Protein AF-A0A416ZKK8-F1 (afdb_monomer)

Sequence (251 aa):
MQSDTEKHGNTKYTKIVGKIEKKCRKGLDFKMYLNDTLIPEGNIREEFQDGKSKKVTLSGMLFAIGLILPFFIGQIPAVGKMLLPMHIPVLYPNAIAMAFEMGTYGLVAGWLYSHAKWQRTKERYEEPGGNVDYKRFEQEVLVPLKKGETVFYRPYYPPKWSFLETAEIAPCRVNIVEGTYSCHERLEAYYDLKVFLTIDPIEQIQRIEKRNGSEKAVEFQKKWIPLEELYFEKCRTRSRCDVCFTMCDEM

Radius of gyration: 28.63 Å; Cα contacts (8 Å, |Δi|>4): 244; chains: 1; bounding box: 100×60×43 Å

Nearest PDB structures (foldseek):
  6hzl-assembly1_A  TM=7.947E-01  e=8.686E-05  Synechococcus elongatus PCC 6301
  6kex-assembly2_D-2  TM=7.074E-01  e=2.449E-04  Arabidopsis thaliana
  6hzl-assembly1_B  TM=8.392E-01  e=4.050E-03  Synechococcus elongatus PCC 6301
  5b3f-assembly1_A  TM=7.663E-01  e=1.724E-03  Methanospirillum hungatei JF-1
  1rz3-assembly1_A  TM=4.893E-01  e=2.643E-03  Geobacillus stearothermophilus

Mean predicted aligned error: 15.57 Å

pLDDT: mean 71.08, std 20.02, range [25.28, 95.0]

Secondary structure (DSSP, 8-state):
---------S-SS---------S-SS---EEEEE---B---S----S-SHHHHHHHHHHHHHHHHHHHHHHHHHTSHHHHTTS--S-----TTHHHHHHHHHHHHHHHHHHHHHHS--S--HHHHHSTTTTB-HHHHIIIIIHHHHHTPPEEE--EEGGGTEE-PPEEE---SEEEEESTTTT-TTTGGG-S--EEEEE-HHHHHHHHHHHH-HHHHHHIIIIIHHHHHHHHHHTTHHHHSSEEEEE----

Solvent-accessible surface area (backbone atoms only — not comparable to full-atom values): 15314 Å² total; per-residue (Å²): 134,84,87,83,82,81,80,78,77,92,80,82,76,83,70,78,82,62,80,77,81,71,93,51,94,74,80,76,65,61,45,81,44,73,52,54,44,54,60,58,78,72,71,84,64,58,90,76,56,67,62,53,52,52,48,49,40,47,50,37,47,51,51,30,45,64,66,48,50,59,58,63,44,54,72,37,75,78,59,36,72,75,76,61,90,70,93,70,79,81,56,72,73,61,52,60,56,50,31,54,51,52,35,47,50,36,51,52,52,50,50,54,59,70,68,48,85,71,81,80,43,61,69,34,63,71,34,73,55,40,61,40,39,59,66,54,48,40,62,39,39,49,53,30,48,76,71,65,34,66,21,62,39,62,52,56,37,78,95,74,46,39,69,51,74,75,43,79,45,70,64,59,92,38,72,45,78,45,51,79,65,57,72,36,82,90,47,45,87,74,56,94,76,44,77,36,82,45,59,46,72,68,58,49,51,54,52,40,26,76,74,61,35,65,74,50,32,52,48,36,66,74,47,54,48,54,51,49,50,50,20,39,62,76,69,38,39,69,82,72,27,80,40,76,47,75,52,71,84,85,125

Foldseek 3Di:
DDDDDPPPDPPPPPCPPDQPPPPDPDGDDEGEAELQQFQQDDDLPDPDPVVVLVVQLVVLVVVLCVLCVLVVLCVVPVRNVVPDPDDDPPPPPVSNVVSVVSNVCSVVVSVCVVPPPDLRHPVLLPPQLSSGPVVCCCVQPLVCQLVQHWGFDWRADRVVSDTDHTDTGGHDPHYHYDDQCCCPVVNVVSDPAFEAEAEDPVVVLVVCCVVPNPVVSVVCVVPVVVSSVVNCVVVVRVVSGPYYDYDDPPD

Structure (mmCIF, N/CA/C/O backbone):
data_AF-A0A416ZKK8-F1
#
_entry.id   AF-A0A416ZKK8-F1
#
loop_
_atom_site.group_PDB
_atom_site.id
_atom_site.type_symbol
_atom_site.label_atom_id
_atom_site.label_alt_id
_atom_site.label_comp_id
_atom_site.label_asym_id
_atom_site.label_entity_id
_atom_site.label_seq_id
_atom_site.pdbx_PDB_ins_code
_atom_site.Cartn_x
_atom_site.Cartn_y
_atom_site.Cartn_z
_atom_site.occupancy
_atom_site.B_iso_or_equiv
_atom_site.auth_seq_id
_atom_site.auth_comp_id
_atom_site.auth_asym_id
_atom_site.auth_atom_id
_atom_site.pdbx_PDB_model_num
ATOM 1 N N . MET A 1 1 ? 7.351 45.287 -15.152 1.00 37.16 1 MET A N 1
ATOM 2 C CA . MET A 1 1 ? 8.066 45.127 -13.866 1.00 37.16 1 MET A CA 1
ATOM 3 C C . MET A 1 1 ? 7.020 45.256 -12.769 1.00 37.16 1 MET A C 1
ATOM 5 O O . MET A 1 1 ? 6.157 46.102 -12.941 1.00 37.16 1 MET A O 1
ATOM 9 N N . GLN A 1 2 ? 7.088 44.402 -11.737 1.00 25.28 2 GLN A N 1
ATOM 10 C CA . GLN A 1 2 ? 6.006 43.940 -10.831 1.00 25.28 2 GLN A CA 1
ATOM 11 C C . GLN A 1 2 ? 5.071 42.932 -11.521 1.00 25.28 2 GLN A C 1
ATOM 13 O O . GLN A 1 2 ? 4.434 43.280 -12.503 1.00 25.28 2 GLN A O 1
ATOM 18 N N . SER A 1 3 ? 5.098 41.619 -11.255 1.00 31.30 3 SER A N 1
ATOM 19 C CA . SER A 1 3 ? 5.230 40.803 -10.026 1.00 31.30 3 SER A CA 1
ATOM 20 C C . SER A 1 3 ? 3.978 40.822 -9.147 1.00 31.30 3 SER A C 1
ATOM 22 O O . SER A 1 3 ? 3.997 41.396 -8.063 1.00 31.30 3 SER A O 1
ATOM 24 N N . ASP A 1 4 ? 2.931 40.133 -9.604 1.00 25.41 4 ASP A N 1
ATOM 25 C CA . ASP A 1 4 ? 1.825 39.718 -8.747 1.00 25.41 4 ASP A CA 1
ATOM 26 C C . ASP A 1 4 ? 1.943 38.228 -8.434 1.00 25.41 4 ASP A C 1
ATOM 28 O O . ASP A 1 4 ? 1.952 37.347 -9.293 1.00 25.41 4 ASP A O 1
ATOM 32 N N . THR A 1 5 ? 2.127 37.994 -7.146 1.00 28.42 5 THR A N 1
ATOM 33 C CA . THR A 1 5 ? 2.248 36.722 -6.458 1.00 28.42 5 THR A CA 1
ATOM 34 C C . THR A 1 5 ? 0.894 36.015 -6.430 1.00 28.42 5 THR A C 1
ATOM 36 O O . THR A 1 5 ? -0.003 36.369 -5.665 1.00 28.42 5 THR A O 1
ATOM 39 N N . GLU A 1 6 ? 0.751 34.959 -7.230 1.00 26.58 6 GLU A N 1
ATOM 40 C CA . GLU A 1 6 ? -0.363 34.020 -7.110 1.00 26.58 6 GLU A CA 1
ATOM 41 C C . GLU A 1 6 ? -0.260 33.246 -5.788 1.00 26.58 6 GLU A C 1
ATOM 43 O O . GLU A 1 6 ? 0.477 32.266 -5.646 1.00 26.58 6 GLU A O 1
ATOM 48 N N . LYS A 1 7 ? -1.045 33.687 -4.802 1.00 25.64 7 LYS A N 1
ATOM 49 C CA . LYS A 1 7 ? -1.395 32.911 -3.610 1.00 25.64 7 LYS A CA 1
ATOM 50 C C . LYS A 1 7 ? -2.189 31.671 -4.035 1.00 25.64 7 LYS A C 1
ATOM 52 O O . LYS A 1 7 ? -3.416 31.698 -4.091 1.00 25.64 7 LYS A O 1
ATOM 57 N N . HIS A 1 8 ? -1.497 30.572 -4.314 1.00 29.34 8 HIS A N 1
ATOM 58 C CA . HIS A 1 8 ? -2.128 29.266 -4.485 1.00 29.34 8 HIS A CA 1
ATOM 59 C C . HIS A 1 8 ? -2.645 28.760 -3.130 1.00 29.34 8 HIS A C 1
ATOM 61 O O . HIS A 1 8 ? -1.883 28.332 -2.263 1.00 29.34 8 HIS A O 1
ATOM 67 N N . GLY A 1 9 ? -3.964 28.862 -2.952 1.00 26.81 9 GLY A N 1
ATOM 68 C CA . GLY A 1 9 ? -4.700 28.419 -1.774 1.00 26.81 9 GLY A CA 1
ATOM 69 C C . GLY A 1 9 ? -4.514 26.930 -1.481 1.00 26.81 9 GLY A C 1
ATOM 70 O O . GLY A 1 9 ? -4.707 26.065 -2.334 1.00 26.81 9 GLY A O 1
ATOM 71 N N . ASN A 1 10 ? -4.174 26.645 -0.227 1.00 27.00 10 ASN A N 1
ATOM 72 C CA . ASN A 1 10 ? -3.858 25.332 0.331 1.00 27.00 10 ASN A CA 1
ATOM 73 C C . ASN A 1 10 ? -5.120 24.494 0.667 1.00 27.00 10 ASN A C 1
ATOM 75 O O . ASN A 1 10 ? -5.140 23.738 1.631 1.00 27.00 10 ASN A O 1
ATOM 79 N N . THR A 1 11 ? -6.217 24.654 -0.081 1.00 25.88 11 THR A N 1
ATOM 80 C CA . THR A 1 11 ? -7.570 24.238 0.355 1.00 25.88 11 THR A CA 1
ATOM 81 C C . THR A 1 11 ? -8.073 22.933 -0.283 1.00 25.88 11 THR A C 1
ATOM 83 O O . THR A 1 11 ? -9.247 22.604 -0.149 1.00 25.88 11 THR A O 1
ATOM 86 N N . LYS A 1 12 ? -7.239 22.171 -1.010 1.00 29.81 12 LYS A N 1
ATOM 87 C CA . LYS A 1 12 ? -7.749 21.105 -1.902 1.00 29.81 12 LYS A CA 1
ATOM 88 C C . LYS A 1 12 ? -7.563 19.647 -1.465 1.00 29.81 12 LYS A C 1
ATOM 90 O O . LYS A 1 12 ? -8.063 18.781 -2.177 1.00 29.81 12 LYS A O 1
ATOM 95 N N . TYR A 1 13 ? -6.909 19.340 -0.341 1.00 38.56 13 TYR A N 1
ATOM 96 C CA . TYR A 1 13 ? -6.513 17.942 -0.067 1.00 38.56 13 TYR A CA 1
ATOM 97 C C . TYR A 1 13 ? -6.893 17.371 1.301 1.00 38.56 13 TYR A C 1
ATOM 99 O O . TYR A 1 13 ? -6.776 16.165 1.496 1.00 38.56 13 TYR A O 1
ATOM 107 N N . THR A 1 14 ? -7.506 18.158 2.186 1.00 29.56 14 THR A N 1
ATOM 108 C CA . THR A 1 14 ? -8.336 17.607 3.268 1.00 29.56 14 THR A CA 1
ATOM 109 C C . THR A 1 14 ? -9.725 17.341 2.702 1.00 29.56 14 THR A C 1
ATOM 111 O O . THR A 1 14 ? -10.671 18.095 2.926 1.00 29.56 14 THR A O 1
ATOM 114 N N . LYS A 1 15 ? -9.872 16.291 1.889 1.00 33.34 15 LYS A N 1
ATOM 115 C CA . LYS A 1 15 ? -11.208 15.868 1.471 1.00 33.34 15 LYS A CA 1
ATOM 116 C C . LYS A 1 15 ? -11.830 15.141 2.666 1.00 33.34 15 LYS A C 1
ATOM 118 O O . LYS A 1 15 ? -11.754 13.924 2.772 1.00 33.34 15 LYS A O 1
ATOM 123 N N . ILE A 1 16 ? -12.468 15.888 3.570 1.00 38.09 16 ILE A N 1
ATOM 124 C CA . ILE A 1 16 ? -13.630 15.343 4.275 1.00 38.09 16 ILE A CA 1
ATOM 125 C C . ILE A 1 16 ? -14.615 15.025 3.150 1.00 38.09 16 ILE A C 1
ATOM 127 O O . ILE A 1 16 ? -15.252 15.925 2.600 1.00 38.09 16 ILE A O 1
ATOM 131 N N . VAL A 1 17 ? -14.639 13.770 2.695 1.00 33.75 17 VAL A N 1
ATOM 132 C CA . VAL A 1 17 ? -15.468 13.346 1.561 1.00 33.75 17 VAL A CA 1
ATOM 133 C C . VAL A 1 17 ? -16.907 13.177 2.032 1.00 33.75 17 VAL A C 1
ATOM 135 O O . VAL A 1 17 ? -17.426 12.075 2.083 1.00 33.75 17 VAL A O 1
ATOM 138 N N . GLY A 1 18 ? -17.542 14.301 2.363 1.00 32.47 18 GLY A N 1
ATOM 139 C CA . GLY A 1 18 ? -18.985 14.431 2.494 1.00 32.47 18 GLY A CA 1
ATOM 140 C C . GLY A 1 18 ? -19.615 13.771 3.722 1.00 32.47 18 GLY A C 1
ATOM 141 O O . GLY A 1 18 ? -19.332 12.645 4.106 1.00 32.47 18 GLY A O 1
ATOM 142 N N . LYS A 1 19 ? -20.597 14.471 4.279 1.00 29.84 19 LYS A N 1
ATOM 143 C CA . LYS A 1 19 ? -21.728 13.845 4.953 1.00 29.84 19 LYS A CA 1
ATOM 144 C C . LYS A 1 19 ? -22.655 13.366 3.829 1.00 29.84 19 LYS A C 1
ATOM 146 O O . LYS A 1 19 ? -23.158 14.202 3.078 1.00 29.84 19 LYS A O 1
ATOM 151 N N . ILE A 1 20 ? -22.847 12.057 3.632 1.00 33.56 20 ILE A N 1
ATOM 152 C CA . ILE A 1 20 ? -23.881 11.577 2.694 1.00 33.56 20 ILE A CA 1
ATOM 153 C C . ILE A 1 20 ? -25.243 11.860 3.340 1.00 33.56 20 ILE A C 1
ATOM 155 O O . ILE A 1 20 ? -25.804 11.036 4.054 1.00 33.56 20 ILE A O 1
ATOM 159 N N . GLU A 1 21 ? -25.797 13.046 3.091 1.00 30.80 21 GLU A N 1
ATOM 160 C CA . GLU A 1 21 ? -27.181 13.388 3.432 1.00 30.80 21 GLU A CA 1
ATOM 161 C C . GLU A 1 21 ? -28.139 12.920 2.324 1.00 30.80 21 GLU A C 1
ATOM 163 O O . GLU A 1 21 ? -28.947 13.681 1.798 1.00 30.80 21 GLU A O 1
ATOM 168 N N . LYS A 1 22 ? -28.083 11.641 1.932 1.00 28.77 22 LYS A N 1
ATOM 169 C CA . LYS A 1 22 ? -29.163 11.058 1.122 1.00 28.77 22 LYS A CA 1
ATOM 170 C C . LYS A 1 22 ? -30.232 10.510 2.055 1.00 28.77 22 LYS A C 1
ATOM 172 O O . LYS A 1 22 ? -30.126 9.377 2.499 1.00 28.77 22 LYS A O 1
ATOM 177 N N . LYS A 1 23 ? -31.224 11.360 2.357 1.00 32.97 23 LYS A N 1
ATOM 178 C CA . LYS A 1 23 ? -32.610 11.089 2.813 1.00 32.97 23 LYS A CA 1
ATOM 179 C C . LYS A 1 23 ? -32.874 9.694 3.425 1.00 32.97 23 LYS A C 1
ATOM 181 O O . LYS A 1 23 ? -33.835 9.026 3.064 1.00 32.97 23 LYS A O 1
ATOM 186 N N . CYS A 1 24 ? -32.053 9.270 4.380 1.00 33.16 24 CYS A N 1
ATOM 187 C CA . CYS A 1 24 ? -32.259 8.070 5.178 1.00 33.16 24 CYS A CA 1
ATOM 188 C C . CYS A 1 24 ? -32.433 8.534 6.624 1.00 33.16 24 CYS A C 1
ATOM 190 O O . CYS A 1 24 ? -31.677 9.372 7.118 1.00 33.16 24 CYS A O 1
ATOM 192 N N . ARG A 1 25 ? -33.520 8.098 7.263 1.00 40.09 25 ARG A N 1
ATOM 193 C CA . ARG A 1 25 ? -33.924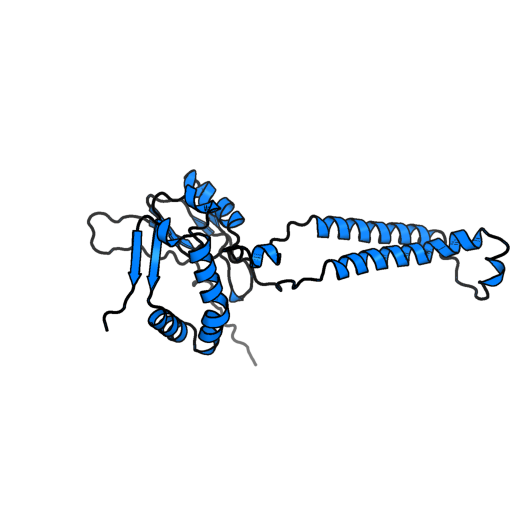 8.548 8.600 1.00 40.09 25 ARG A CA 1
ATOM 194 C C . ARG A 1 25 ? -32.774 8.288 9.593 1.00 40.09 25 ARG A C 1
ATOM 196 O O . ARG A 1 25 ? -32.442 7.136 9.831 1.00 40.09 25 ARG A O 1
ATOM 203 N N . LYS A 1 26 ? -32.239 9.373 10.179 1.00 43.78 26 LYS A N 1
ATOM 204 C CA . LYS A 1 26 ? -31.013 9.480 11.007 1.00 43.78 26 LYS A CA 1
ATOM 205 C C . LYS A 1 26 ? -29.715 9.265 10.209 1.00 43.78 26 LYS A C 1
ATOM 207 O O . LYS A 1 26 ? -29.411 8.160 9.783 1.00 43.78 26 LYS A O 1
ATOM 212 N N . GLY A 1 27 ? -28.957 10.351 10.026 1.00 50.97 27 GLY A N 1
ATOM 213 C CA . GLY A 1 27 ? -27.672 10.340 9.325 1.00 50.97 27 GLY A CA 1
ATOM 214 C C . GLY A 1 27 ? -26.672 9.400 9.996 1.00 50.97 27 GLY A C 1
ATOM 215 O O . GLY A 1 27 ? -26.520 9.416 11.216 1.00 50.97 27 GLY A O 1
ATOM 216 N N . LEU A 1 28 ? -26.032 8.559 9.191 1.00 58.06 28 LEU A N 1
ATOM 217 C CA . LEU A 1 28 ? -24.929 7.708 9.610 1.00 58.06 28 LEU A CA 1
ATOM 218 C C . LEU A 1 28 ? -23.637 8.513 9.433 1.00 58.06 28 LEU A C 1
ATOM 220 O O . LEU A 1 28 ? -23.295 8.866 8.306 1.00 58.06 28 LEU A O 1
ATOM 224 N N . ASP A 1 29 ? -22.942 8.819 10.526 1.00 67.88 29 ASP A N 1
ATOM 225 C CA . ASP A 1 29 ? -21.614 9.429 10.448 1.00 67.88 29 ASP A CA 1
ATOM 226 C C . ASP A 1 29 ? -20.590 8.354 10.074 1.00 67.88 29 ASP A C 1
ATOM 228 O O . ASP A 1 29 ? -20.459 7.341 10.771 1.00 67.88 29 ASP A O 1
ATOM 232 N N . PHE A 1 30 ? -19.874 8.578 8.972 1.00 73.38 30 PHE A N 1
ATOM 233 C CA . PHE A 1 30 ? -18.773 7.730 8.533 1.00 73.38 30 PHE A CA 1
ATOM 234 C C . PHE A 1 30 ? -17.528 8.564 8.217 1.00 73.38 30 PHE A C 1
ATOM 236 O O . PHE A 1 30 ? -17.618 9.751 7.895 1.00 73.38 30 PHE A O 1
ATOM 243 N N . LYS A 1 31 ? -16.352 7.941 8.306 1.00 76.69 31 LYS A N 1
ATOM 244 C CA . LYS A 1 31 ? -15.064 8.548 7.946 1.00 76.69 31 LYS A CA 1
ATOM 245 C C . LYS A 1 31 ? -14.333 7.675 6.954 1.00 76.69 31 LYS A C 1
ATOM 247 O O . LYS A 1 31 ? -14.373 6.460 7.078 1.00 76.69 31 LYS A O 1
ATOM 252 N N . MET A 1 32 ? -13.672 8.300 5.988 1.00 74.81 32 MET A N 1
ATOM 253 C CA . MET A 1 32 ? -12.973 7.601 4.918 1.00 74.81 32 MET A CA 1
ATOM 254 C C . MET A 1 32 ? -11.466 7.807 5.042 1.00 74.81 32 MET A C 1
ATOM 256 O O . MET A 1 32 ? -11.004 8.941 5.159 1.00 74.81 32 MET A O 1
ATOM 260 N N . TYR A 1 33 ? -10.721 6.710 5.001 1.00 75.94 33 TYR A N 1
ATOM 261 C CA . TYR A 1 33 ? -9.266 6.668 5.017 1.00 75.94 33 TYR A CA 1
ATOM 262 C C . TYR A 1 33 ? -8.807 6.138 3.666 1.00 75.94 33 TYR A C 1
ATOM 264 O O . TYR A 1 33 ? -9.206 5.045 3.265 1.00 75.94 33 TYR A O 1
ATOM 272 N N . LEU A 1 34 ? -7.986 6.910 2.961 1.00 70.50 34 LEU A N 1
ATOM 273 C CA . LEU A 1 34 ? -7.390 6.452 1.715 1.00 70.50 34 LEU A CA 1
ATOM 274 C C . LEU A 1 34 ? -6.149 5.620 2.038 1.00 70.50 34 LEU A C 1
ATOM 276 O O . LEU A 1 34 ? -5.306 6.029 2.833 1.00 70.50 34 LEU A O 1
ATOM 280 N N . ASN A 1 35 ? -6.023 4.453 1.415 1.00 62.59 35 ASN A N 1
ATOM 281 C CA . ASN A 1 35 ? -4.777 3.700 1.393 1.00 62.59 35 ASN A CA 1
ATOM 282 C C . ASN A 1 35 ? -3.872 4.239 0.274 1.00 62.59 35 ASN A C 1
ATOM 284 O O . ASN A 1 35 ? -3.469 3.525 -0.639 1.00 62.59 35 ASN A O 1
ATOM 288 N N . ASP A 1 36 ? -3.569 5.535 0.328 1.00 60.12 36 ASP A N 1
ATOM 289 C CA . ASP A 1 36 ? -2.669 6.223 -0.598 1.00 60.12 36 ASP A CA 1
ATOM 290 C C . ASP A 1 36 ? -1.198 6.077 -0.183 1.00 60.12 36 ASP A C 1
ATOM 292 O O . ASP A 1 36 ? -0.337 6.785 -0.694 1.00 60.12 36 ASP A O 1
ATOM 296 N N . THR A 1 37 ? -0.874 5.135 0.710 1.00 56.62 37 THR A N 1
ATOM 297 C CA . THR A 1 37 ? 0.479 4.913 1.237 1.00 56.62 37 THR A CA 1
ATOM 298 C C . THR A 1 37 ? 1.423 4.252 0.229 1.00 56.62 37 THR A C 1
ATOM 300 O O . THR A 1 37 ? 2.148 3.318 0.547 1.00 56.62 37 THR A O 1
ATOM 303 N N . LEU A 1 38 ? 1.470 4.751 -1.003 1.00 57.22 38 LEU A N 1
ATOM 304 C CA . LEU A 1 38 ? 2.522 4.390 -1.940 1.00 57.22 38 LEU A CA 1
ATOM 305 C C . LEU A 1 38 ? 3.875 4.715 -1.313 1.00 57.22 38 LEU A C 1
ATOM 307 O O . LEU A 1 38 ? 4.063 5.741 -0.650 1.00 57.22 38 LEU A O 1
ATOM 311 N N . ILE A 1 39 ? 4.835 3.823 -1.524 1.00 57.28 39 ILE A N 1
ATOM 312 C CA . ILE A 1 39 ? 6.220 4.117 -1.182 1.00 57.28 39 ILE A CA 1
ATOM 313 C C . ILE A 1 39 ? 6.652 5.236 -2.152 1.00 57.28 39 ILE A C 1
ATOM 315 O O . ILE A 1 39 ? 6.641 4.995 -3.361 1.00 57.28 39 ILE A O 1
ATOM 319 N N . PRO A 1 40 ? 7.002 6.455 -1.688 1.00 53.28 40 PRO A N 1
ATOM 320 C CA . PRO A 1 40 ? 7.245 7.617 -2.558 1.00 53.28 40 PRO A CA 1
ATOM 321 C C . PRO A 1 40 ? 8.304 7.307 -3.608 1.00 53.28 40 PRO A C 1
ATOM 323 O O . PRO A 1 40 ? 9.403 7.031 -3.162 1.00 53.28 40 PRO A O 1
ATOM 326 N N . GLU A 1 41 ? 8.038 7.249 -4.929 1.00 46.22 41 GLU A N 1
ATOM 327 C CA . GLU A 1 41 ? 9.054 7.041 -5.996 1.00 46.22 41 GLU A CA 1
ATOM 328 C C . GLU A 1 41 ? 10.336 7.831 -5.748 1.00 46.22 41 GLU A C 1
ATOM 330 O O . GLU A 1 41 ? 10.383 8.959 -5.274 1.00 46.22 41 GLU A O 1
ATOM 335 N N . GLY A 1 42 ? 11.409 7.127 -6.034 1.00 43.56 42 GLY A N 1
ATOM 336 C CA . GLY A 1 42 ? 12.784 7.462 -5.762 1.00 43.56 42 GLY A CA 1
ATOM 337 C C . GLY A 1 42 ? 13.484 6.200 -6.195 1.00 43.56 42 GLY A C 1
ATOM 338 O O . GLY A 1 42 ? 13.491 5.253 -5.417 1.00 43.56 42 GLY A O 1
ATOM 339 N N . ASN A 1 43 ? 13.840 6.169 -7.482 1.00 35.53 43 ASN A N 1
ATOM 340 C CA . ASN A 1 43 ? 14.408 5.074 -8.267 1.00 35.53 43 ASN A CA 1
ATOM 341 C C . ASN A 1 43 ? 14.210 3.680 -7.658 1.00 35.53 43 ASN A C 1
ATOM 343 O O . ASN A 1 43 ? 14.850 3.336 -6.661 1.00 35.53 43 ASN A O 1
ATOM 347 N N . ILE A 1 44 ? 13.400 2.838 -8.313 1.00 41.81 44 ILE A N 1
ATOM 348 C CA . ILE A 1 44 ? 13.591 1.388 -8.206 1.00 41.81 44 ILE A CA 1
ATOM 349 C C . ILE A 1 44 ? 15.081 1.185 -8.466 1.00 41.81 44 ILE A C 1
ATOM 351 O O . ILE A 1 44 ? 15.565 1.460 -9.564 1.00 41.81 44 ILE A O 1
ATOM 355 N N . ARG A 1 45 ? 15.843 0.832 -7.428 1.00 44.03 45 ARG A N 1
ATOM 356 C CA . ARG A 1 45 ? 17.197 0.368 -7.657 1.00 44.03 45 ARG A CA 1
ATOM 357 C C . ARG A 1 45 ? 17.002 -0.990 -8.298 1.00 44.03 45 ARG A C 1
ATOM 359 O O . ARG A 1 45 ? 16.808 -1.977 -7.593 1.00 44.03 45 ARG A O 1
ATOM 366 N N . GLU A 1 46 ? 17.011 -0.997 -9.632 1.00 36.09 46 GLU A N 1
ATOM 367 C CA . GLU A 1 46 ? 17.502 -2.138 -10.392 1.00 36.09 46 GLU A CA 1
ATOM 368 C C . GLU A 1 46 ? 18.709 -2.677 -9.622 1.00 36.09 46 GLU A C 1
ATOM 370 O O . GLU A 1 46 ? 19.491 -1.895 -9.059 1.00 36.09 46 GLU A O 1
ATOM 375 N N . GLU A 1 47 ? 18.793 -4.000 -9.492 1.00 37.41 47 GLU A N 1
ATOM 376 C CA . GLU A 1 47 ? 19.968 -4.678 -8.952 1.00 37.41 47 GLU A CA 1
ATOM 377 C C . GLU A 1 47 ? 21.229 -3.866 -9.268 1.00 37.41 47 GLU A C 1
ATOM 379 O O . GLU A 1 47 ? 21.445 -3.514 -10.420 1.00 37.41 47 GLU A O 1
ATOM 384 N N . PHE A 1 48 ? 22.035 -3.571 -8.245 1.00 41.53 48 PHE A N 1
ATOM 385 C CA . PHE A 1 48 ? 23.259 -2.751 -8.279 1.00 41.53 48 PHE A CA 1
ATOM 386 C C . PHE A 1 48 ? 23.175 -1.326 -7.718 1.00 41.53 48 PHE A C 1
ATOM 388 O O . PHE A 1 48 ? 23.463 -0.323 -8.369 1.00 41.53 48 PHE A O 1
ATOM 395 N N . GLN A 1 49 ? 23.128 -1.262 -6.386 1.00 41.41 49 GLN A N 1
ATOM 396 C CA . GLN A 1 49 ? 24.085 -0.390 -5.693 1.00 41.41 49 GLN A CA 1
ATOM 397 C C . GLN A 1 49 ? 24.766 -1.028 -4.472 1.00 41.41 49 GLN A C 1
ATOM 399 O O . GLN A 1 49 ? 25.530 -0.352 -3.787 1.00 41.41 49 GLN A O 1
ATOM 404 N N . ASP A 1 50 ? 24.601 -2.337 -4.261 1.00 46.03 50 ASP A N 1
ATOM 405 C CA . ASP A 1 50 ? 25.438 -3.098 -3.327 1.00 46.03 50 ASP A CA 1
ATOM 406 C C . ASP A 1 50 ? 26.905 -3.076 -3.799 1.00 46.03 50 ASP A C 1
ATOM 408 O O . ASP A 1 50 ? 27.821 -2.758 -3.048 1.00 46.03 50 ASP A O 1
ATOM 412 N N . GLY A 1 51 ? 27.127 -3.214 -5.112 1.00 46.00 51 GLY A N 1
ATOM 413 C CA . GLY A 1 51 ? 28.447 -3.057 -5.719 1.00 46.00 51 GLY A CA 1
ATOM 414 C C . GLY A 1 51 ? 29.035 -1.648 -5.591 1.00 46.00 51 GLY A C 1
ATOM 415 O O . GLY A 1 51 ? 30.239 -1.528 -5.436 1.00 46.00 51 GLY A O 1
ATOM 416 N N . LYS A 1 52 ? 28.242 -0.568 -5.633 1.00 47.56 52 LYS A N 1
ATOM 417 C CA . LYS A 1 52 ? 28.777 0.809 -5.544 1.00 47.56 52 LYS A CA 1
ATOM 418 C C . LYS A 1 52 ? 29.108 1.184 -4.102 1.00 47.56 52 LYS A C 1
ATOM 420 O O . LYS A 1 52 ? 30.143 1.792 -3.882 1.00 47.56 52 LYS A O 1
ATOM 425 N N . SER A 1 53 ? 28.279 0.788 -3.133 1.00 51.78 53 SER A N 1
ATOM 426 C CA . SER A 1 53 ? 28.589 0.976 -1.711 1.00 51.78 53 SER A CA 1
ATOM 427 C C . SER A 1 53 ? 29.782 0.115 -1.301 1.00 51.78 53 SER A C 1
ATOM 429 O O . SER A 1 53 ? 30.742 0.665 -0.777 1.00 51.78 53 SER A O 1
ATOM 431 N N . LYS A 1 54 ? 29.820 -1.172 -1.683 1.00 58.12 54 LYS A N 1
ATOM 432 C CA . LYS A 1 54 ? 31.007 -2.024 -1.509 1.00 58.12 54 LYS A CA 1
ATOM 433 C C . LYS A 1 54 ? 32.235 -1.448 -2.208 1.00 58.12 54 LYS A C 1
ATOM 435 O O . LYS A 1 54 ? 33.302 -1.483 -1.622 1.00 58.12 54 LYS A O 1
ATOM 440 N N . LYS A 1 55 ? 32.108 -0.867 -3.409 1.00 58.31 55 LYS A N 1
ATOM 441 C CA . LYS A 1 55 ? 33.214 -0.184 -4.110 1.00 58.31 55 LYS A CA 1
ATOM 442 C C . LYS A 1 55 ? 33.663 1.098 -3.410 1.00 58.31 55 LYS A C 1
ATOM 444 O O . LYS A 1 55 ? 34.853 1.364 -3.427 1.00 58.31 55 LYS A O 1
ATOM 449 N N . VAL A 1 56 ? 32.761 1.864 -2.795 1.00 62.75 56 VAL A N 1
ATOM 450 C CA . VAL A 1 56 ? 33.092 3.081 -2.027 1.00 62.75 56 VAL A CA 1
ATOM 451 C C . VAL A 1 56 ? 33.739 2.724 -0.687 1.00 62.75 56 VAL A C 1
ATOM 453 O O . VAL A 1 56 ? 34.755 3.306 -0.317 1.00 62.75 56 VAL A O 1
ATOM 456 N N . THR A 1 57 ? 33.213 1.719 0.018 1.00 67.38 57 THR A N 1
ATOM 457 C CA . THR A 1 57 ? 33.830 1.177 1.235 1.00 67.38 57 THR A CA 1
ATOM 458 C C . THR A 1 57 ? 35.189 0.551 0.911 1.00 67.38 57 THR A C 1
ATOM 460 O O . THR A 1 57 ? 36.169 0.856 1.581 1.00 67.38 57 THR A O 1
ATOM 463 N N . LEU A 1 58 ? 35.293 -0.228 -0.173 1.00 68.88 58 LEU A N 1
ATOM 464 C CA . LEU A 1 58 ? 36.552 -0.798 -0.659 1.00 68.88 58 LEU A CA 1
ATOM 465 C C . LEU A 1 58 ? 37.532 0.291 -1.107 1.00 68.88 58 LEU A C 1
ATOM 467 O O . LEU A 1 58 ? 38.705 0.190 -0.781 1.00 68.88 58 LEU A O 1
ATOM 471 N N . SER A 1 5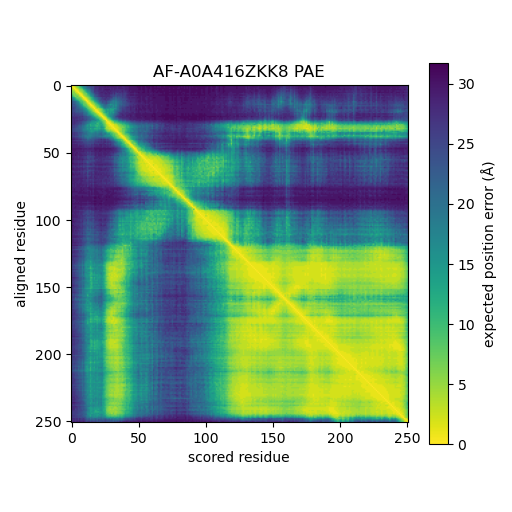9 ? 37.091 1.351 -1.795 1.00 68.31 59 SER A N 1
ATOM 472 C CA . SER A 1 59 ? 37.977 2.461 -2.169 1.00 68.31 59 SER A CA 1
ATOM 473 C C . SER A 1 59 ? 38.476 3.219 -0.943 1.00 68.31 59 SER A C 1
ATOM 475 O O . SER A 1 59 ? 39.646 3.576 -0.901 1.00 68.31 59 SER A O 1
ATOM 477 N N . GLY A 1 60 ? 37.626 3.419 0.072 1.00 68.44 60 GLY A N 1
ATOM 478 C CA . GLY A 1 60 ? 38.028 4.007 1.352 1.00 68.44 60 GLY A CA 1
ATOM 479 C C . GLY A 1 60 ? 39.052 3.142 2.092 1.00 68.44 60 GLY A C 1
ATOM 480 O O . GLY A 1 60 ? 40.065 3.654 2.560 1.00 68.44 60 GLY A O 1
ATOM 481 N N . MET A 1 61 ? 38.848 1.820 2.120 1.00 70.94 61 MET A N 1
ATOM 482 C CA . MET A 1 61 ? 39.808 0.868 2.690 1.00 70.94 61 MET A CA 1
ATOM 483 C C . MET A 1 61 ? 41.126 0.837 1.906 1.00 70.94 61 MET A C 1
ATOM 485 O O . MET A 1 61 ? 42.189 0.889 2.511 1.00 70.94 61 MET A O 1
ATOM 489 N N . LEU A 1 62 ? 41.081 0.795 0.571 1.00 74.00 62 LEU A N 1
ATOM 490 C CA . LEU A 1 62 ? 42.272 0.797 -0.286 1.00 74.00 62 LEU A CA 1
ATOM 491 C C . LEU A 1 62 ? 43.048 2.114 -0.191 1.00 74.00 62 LEU A C 1
ATOM 493 O O . LEU A 1 62 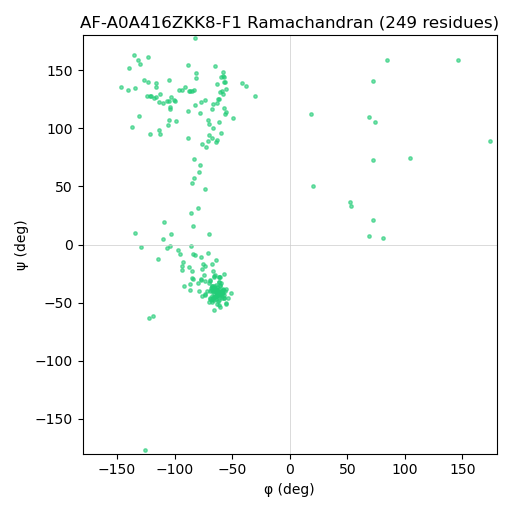? 44.274 2.090 -0.216 1.00 74.00 62 LEU A O 1
ATOM 497 N N . PHE A 1 63 ? 42.363 3.249 -0.037 1.00 72.88 63 PHE A N 1
ATOM 498 C CA . PHE A 1 63 ? 42.999 4.544 0.197 1.00 72.88 63 PHE A CA 1
ATOM 499 C C . PHE A 1 63 ? 43.681 4.597 1.571 1.00 72.88 63 PHE A C 1
ATOM 501 O O . PHE A 1 63 ? 44.839 4.999 1.664 1.00 72.88 63 PHE A O 1
ATOM 508 N N . ALA A 1 64 ? 43.013 4.112 2.625 1.00 69.75 64 ALA A N 1
ATOM 509 C CA . ALA A 1 64 ? 43.611 3.990 3.954 1.00 69.75 64 ALA A CA 1
ATOM 510 C C . ALA A 1 64 ? 44.838 3.058 3.942 1.00 69.75 64 ALA A C 1
ATOM 512 O O . ALA A 1 64 ? 45.887 3.407 4.482 1.00 69.75 64 ALA A O 1
ATOM 513 N N . ILE A 1 65 ? 44.751 1.914 3.252 1.00 72.50 65 ILE A N 1
ATOM 514 C CA . ILE A 1 65 ? 45.883 0.999 3.046 1.00 72.50 65 ILE A CA 1
ATOM 515 C C . ILE A 1 65 ? 46.997 1.688 2.249 1.00 72.50 65 ILE A C 1
ATOM 517 O O . ILE A 1 65 ? 48.155 1.573 2.628 1.00 72.50 65 ILE A O 1
ATOM 521 N N . GLY A 1 66 ? 46.678 2.442 1.195 1.00 66.00 66 GLY A N 1
ATOM 522 C CA . GLY A 1 66 ? 47.654 3.182 0.390 1.00 66.00 66 GLY A CA 1
ATOM 523 C C . GLY A 1 66 ? 48.433 4.244 1.174 1.00 66.00 66 GLY A C 1
ATOM 524 O O . GLY A 1 66 ? 49.586 4.510 0.846 1.00 66.00 66 GLY A O 1
ATOM 525 N N . LEU A 1 67 ? 47.846 4.804 2.238 1.00 65.75 67 LEU A N 1
ATOM 526 C CA . LEU A 1 67 ? 48.523 5.731 3.152 1.00 65.75 67 LEU A CA 1
ATOM 527 C C . LEU A 1 67 ? 49.334 5.020 4.250 1.00 65.75 67 LEU A C 1
ATOM 529 O O . LEU A 1 67 ? 50.355 5.546 4.687 1.00 65.75 67 LEU A O 1
ATOM 533 N N . ILE A 1 68 ? 48.914 3.823 4.675 1.00 68.69 68 ILE A N 1
ATOM 534 C CA . ILE A 1 68 ? 49.568 3.039 5.739 1.00 68.69 68 ILE A CA 1
ATOM 535 C C . ILE A 1 68 ? 50.701 2.148 5.193 1.00 68.69 68 ILE A C 1
ATOM 537 O O . ILE A 1 68 ? 51.716 1.952 5.856 1.00 68.69 68 ILE A O 1
ATOM 541 N N . LEU A 1 69 ? 50.581 1.617 3.976 1.00 67.88 69 LEU A N 1
ATOM 542 C CA . LEU A 1 69 ? 51.555 0.705 3.364 1.00 67.88 69 LEU A CA 1
ATOM 543 C C . LEU A 1 69 ? 52.979 1.303 3.241 1.00 67.88 69 LEU A C 1
ATOM 545 O O . LEU A 1 69 ? 53.937 0.592 3.556 1.00 67.88 69 LEU A O 1
ATOM 549 N N . PRO A 1 70 ? 53.166 2.591 2.876 1.00 65.50 70 PRO A N 1
ATOM 550 C CA . PRO A 1 70 ? 54.489 3.217 2.835 1.00 65.50 70 PRO A CA 1
ATOM 551 C C . PRO A 1 70 ? 55.203 3.247 4.195 1.00 65.50 70 PRO A C 1
ATOM 553 O O . PRO A 1 70 ? 56.430 3.193 4.229 1.00 65.50 70 PRO A O 1
ATOM 556 N N . PHE A 1 71 ? 54.461 3.281 5.311 1.00 64.81 71 PHE A N 1
ATOM 557 C CA . PHE A 1 71 ? 55.030 3.217 6.662 1.00 64.81 71 PHE A CA 1
ATOM 558 C C . PHE A 1 71 ? 55.738 1.881 6.908 1.00 64.81 71 PHE A C 1
ATOM 560 O O . PHE A 1 71 ? 56.906 1.856 7.291 1.00 64.81 71 PHE A O 1
ATOM 567 N N . PHE A 1 72 ? 55.057 0.765 6.628 1.00 64.00 72 PHE A N 1
ATOM 568 C CA . PHE A 1 72 ? 55.618 -0.575 6.815 1.00 64.00 72 PHE A CA 1
ATOM 569 C C . PHE A 1 72 ? 56.775 -0.861 5.852 1.00 64.00 72 PHE A C 1
ATOM 571 O O . PHE A 1 72 ? 57.772 -1.459 6.249 1.00 64.00 72 PHE A O 1
ATOM 578 N N . ILE A 1 73 ? 56.684 -0.387 4.605 1.00 64.81 73 ILE A N 1
ATOM 579 C CA . ILE A 1 73 ? 57.766 -0.531 3.619 1.00 64.81 73 ILE A CA 1
ATOM 580 C C . ILE A 1 73 ? 58.996 0.302 4.023 1.00 64.81 73 ILE A C 1
ATOM 582 O O . ILE A 1 73 ? 60.127 -0.151 3.849 1.00 64.81 73 ILE A O 1
ATOM 586 N N . GLY A 1 74 ? 58.795 1.483 4.618 1.00 58.25 74 GLY A N 1
ATOM 587 C CA . GLY A 1 74 ? 59.870 2.331 5.142 1.00 58.25 74 GLY A CA 1
ATOM 588 C C . GLY A 1 74 ? 60.617 1.741 6.345 1.00 58.25 74 GLY A C 1
ATOM 589 O O . GLY A 1 74 ? 61.778 2.084 6.559 1.00 58.25 74 GLY A O 1
ATOM 590 N N . GLN A 1 75 ? 60.002 0.819 7.099 1.00 63.06 75 GLN A N 1
ATOM 591 C CA . GLN A 1 75 ? 60.668 0.091 8.189 1.00 63.06 75 GLN A CA 1
ATOM 592 C C . GLN A 1 75 ? 61.593 -1.036 7.697 1.00 63.06 75 GLN A C 1
ATOM 594 O O . GLN A 1 75 ? 62.382 -1.557 8.483 1.00 63.06 75 GLN A O 1
ATOM 599 N N . ILE A 1 76 ? 61.543 -1.395 6.406 1.00 68.19 76 ILE A N 1
ATOM 600 C CA . ILE A 1 76 ? 62.408 -2.408 5.788 1.00 68.19 76 ILE A CA 1
ATOM 601 C C . ILE A 1 76 ? 63.570 -1.693 5.065 1.00 68.19 76 ILE A C 1
ATOM 603 O O . ILE A 1 76 ? 63.369 -1.138 3.978 1.00 68.19 76 ILE A O 1
ATOM 607 N N . PRO A 1 77 ? 64.810 -1.718 5.603 1.00 58.12 77 PRO A N 1
ATOM 608 C CA . PRO A 1 77 ? 65.907 -0.851 5.144 1.00 58.12 77 PRO A CA 1
ATOM 609 C C . PRO A 1 77 ? 66.320 -1.040 3.676 1.00 58.12 77 PRO A C 1
ATOM 611 O O . PRO A 1 77 ? 66.819 -0.106 3.049 1.00 58.12 77 PRO A O 1
ATOM 614 N N . ALA A 1 78 ? 66.127 -2.245 3.129 1.00 61.00 78 ALA A N 1
ATOM 615 C CA . ALA A 1 78 ? 66.517 -2.599 1.764 1.00 61.00 78 ALA A CA 1
ATOM 616 C C . ALA A 1 78 ? 65.522 -2.103 0.698 1.00 61.00 78 ALA A C 1
ATOM 618 O O . ALA A 1 78 ? 65.934 -1.738 -0.399 1.00 61.00 78 ALA A O 1
ATOM 619 N N . VAL A 1 79 ? 64.224 -2.057 1.018 1.00 55.19 79 VAL A N 1
ATOM 620 C CA . VAL A 1 79 ? 63.156 -1.701 0.065 1.00 55.19 79 VAL A CA 1
ATOM 621 C C . VAL A 1 79 ? 62.868 -0.197 0.102 1.00 55.19 79 VAL A C 1
ATOM 623 O O . VAL A 1 79 ? 62.668 0.421 -0.944 1.00 55.19 79 VAL A O 1
ATOM 626 N N . GLY A 1 80 ? 62.949 0.426 1.284 1.00 54.00 80 GLY A N 1
ATOM 627 C CA . GLY A 1 80 ? 62.735 1.867 1.451 1.00 54.00 80 GLY A CA 1
ATOM 628 C C . GLY A 1 80 ? 63.724 2.741 0.667 1.00 54.00 80 GLY A C 1
ATOM 629 O O . GLY A 1 80 ? 63.332 3.771 0.126 1.00 54.00 80 GLY A O 1
ATOM 630 N N . LYS A 1 81 ? 64.988 2.312 0.524 1.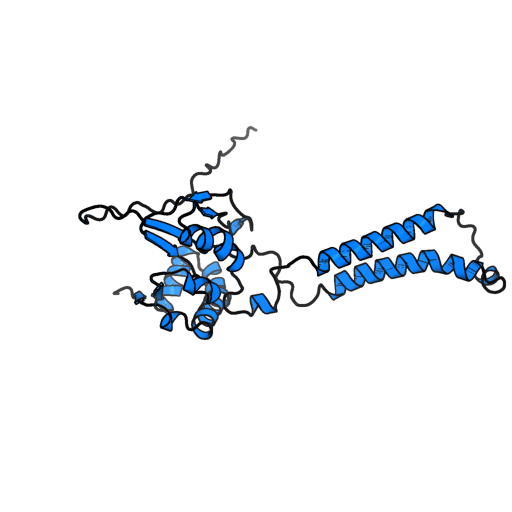00 52.84 81 LYS A N 1
ATOM 631 C CA . LYS A 1 81 ? 66.013 3.047 -0.246 1.00 52.84 81 LYS A CA 1
ATOM 632 C C . LYS A 1 81 ? 65.837 2.966 -1.767 1.00 52.84 81 LYS A C 1
ATOM 634 O O . LYS A 1 81 ? 66.407 3.792 -2.470 1.00 52.84 81 LYS A O 1
ATOM 639 N N . MET A 1 82 ? 65.075 1.996 -2.276 1.00 52.62 82 MET A N 1
ATOM 640 C CA . MET A 1 82 ? 64.908 1.773 -3.719 1.00 52.62 82 MET A CA 1
ATOM 641 C C . MET A 1 82 ? 63.677 2.492 -4.298 1.00 52.62 82 MET A C 1
ATOM 643 O O . MET A 1 82 ? 63.633 2.760 -5.494 1.00 52.62 82 MET A O 1
ATOM 647 N N . LEU A 1 83 ? 62.687 2.824 -3.461 1.00 55.75 83 LEU A N 1
ATOM 648 C CA . LEU A 1 83 ? 6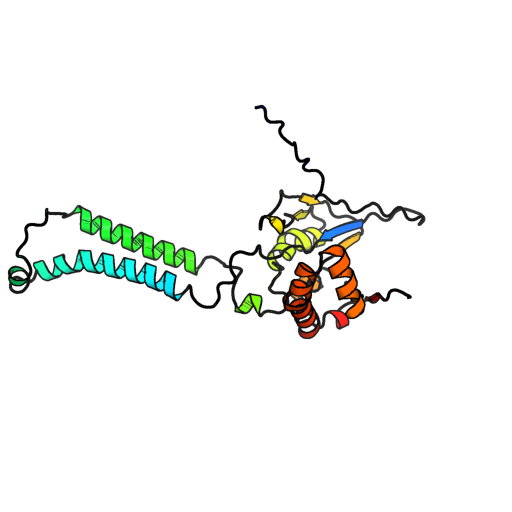1.393 3.385 -3.881 1.00 55.75 83 LEU A CA 1
ATOM 649 C C . LEU A 1 83 ? 61.226 4.897 -3.635 1.00 55.75 83 LEU A C 1
ATOM 651 O O . LEU A 1 83 ? 60.187 5.449 -3.988 1.00 55.75 83 LEU A O 1
ATOM 655 N N . LEU A 1 84 ? 62.215 5.589 -3.061 1.00 54.03 84 LEU A N 1
ATOM 656 C CA . LEU A 1 84 ? 62.109 7.014 -2.710 1.00 54.03 84 LEU A CA 1
ATOM 657 C C . LEU A 1 84 ? 63.183 7.877 -3.400 1.00 54.03 84 LEU A C 1
ATOM 659 O O . LEU A 1 84 ? 64.263 8.047 -2.839 1.00 54.03 84 LEU A O 1
ATOM 663 N N . PRO A 1 85 ? 62.889 8.503 -4.559 1.00 50.22 85 PRO A N 1
ATOM 664 C CA . PRO A 1 85 ? 63.689 9.611 -5.076 1.00 50.22 85 PRO A CA 1
ATOM 665 C C . PRO A 1 85 ? 62.993 10.985 -5.006 1.00 50.22 85 PRO A C 1
ATOM 667 O O . PRO A 1 85 ? 63.424 11.904 -5.696 1.00 50.22 85 PRO A O 1
ATOM 670 N N . MET A 1 86 ? 61.955 11.203 -4.184 1.00 45.78 86 MET A N 1
ATOM 671 C CA . MET A 1 86 ? 61.406 12.562 -4.023 1.00 45.78 86 MET A CA 1
ATOM 672 C C . MET A 1 86 ? 60.994 12.915 -2.592 1.00 45.78 86 MET A C 1
ATOM 674 O O . MET A 1 86 ? 60.300 12.163 -1.913 1.00 45.78 86 MET A O 1
ATOM 678 N N . HIS A 1 87 ? 61.432 14.102 -2.170 1.00 59.28 87 HIS A N 1
ATOM 679 C CA . HIS A 1 87 ? 61.169 14.747 -0.889 1.00 59.28 87 HIS A CA 1
ATOM 680 C C . HIS A 1 87 ? 59.682 15.130 -0.780 1.00 59.28 87 HIS A C 1
ATOM 682 O O . HIS A 1 87 ? 59.281 16.211 -1.202 1.00 59.28 87 HIS A O 1
ATOM 688 N N . ILE A 1 88 ? 58.856 14.243 -0.226 1.00 54.59 88 ILE A N 1
ATOM 689 C CA . ILE A 1 88 ? 57.479 14.562 0.177 1.00 54.59 88 ILE A CA 1
ATOM 690 C C . ILE A 1 88 ? 57.533 15.126 1.610 1.00 54.59 88 ILE A C 1
ATOM 692 O O . ILE A 1 88 ? 58.210 14.530 2.453 1.00 54.59 88 ILE A O 1
ATOM 696 N N . PRO A 1 89 ? 56.872 16.262 1.918 1.00 53.34 89 PRO A N 1
ATOM 697 C CA . PRO A 1 89 ? 56.846 16.813 3.271 1.00 53.34 89 PRO A CA 1
ATOM 698 C C . PRO A 1 89 ? 56.309 15.780 4.267 1.00 53.34 89 PRO A C 1
ATOM 700 O O . PRO A 1 89 ? 55.376 15.034 3.966 1.00 53.34 89 PRO A O 1
ATOM 703 N N . VAL A 1 90 ? 56.922 15.732 5.452 1.00 57.81 90 VAL A N 1
ATOM 704 C CA . VAL A 1 90 ? 56.615 14.778 6.524 1.00 57.81 90 VAL A CA 1
ATOM 705 C C . VAL A 1 90 ? 55.182 15.013 7.015 1.00 57.81 90 VAL A C 1
ATOM 707 O O . VAL A 1 90 ? 54.932 15.763 7.947 1.00 57.81 90 VAL A O 1
ATOM 710 N N . LEU A 1 91 ? 54.224 14.345 6.374 1.00 57.22 91 LEU A N 1
ATOM 711 C CA . LEU A 1 91 ? 52.806 14.278 6.749 1.00 57.22 91 LEU A CA 1
ATOM 712 C C . LEU A 1 91 ? 52.564 13.459 8.040 1.00 57.22 91 LEU A C 1
ATOM 714 O O . LEU A 1 91 ? 51.426 13.158 8.400 1.00 57.22 91 LEU A O 1
ATOM 718 N N . TYR A 1 92 ? 53.630 13.088 8.749 1.00 60.38 92 TYR A N 1
ATOM 719 C CA . TYR A 1 92 ? 53.597 12.311 9.983 1.00 60.38 92 TYR A CA 1
ATOM 720 C C . TYR A 1 92 ? 53.659 13.254 11.185 1.00 60.38 92 TYR A C 1
ATOM 722 O O . TYR A 1 92 ? 54.517 14.137 11.190 1.00 60.38 92 TYR A O 1
ATOM 730 N N . PRO A 1 93 ? 52.801 13.093 12.214 1.00 62.16 93 PRO A N 1
ATOM 731 C CA . PRO A 1 93 ? 51.903 11.961 12.518 1.00 62.16 93 PRO A CA 1
ATOM 732 C C . PRO A 1 93 ? 50.432 12.113 12.061 1.00 62.16 93 PRO A C 1
ATOM 734 O O . PRO A 1 93 ? 49.647 11.173 12.190 1.00 62.16 93 PRO A O 1
ATOM 737 N N . ASN A 1 94 ? 50.042 13.265 11.513 1.00 61.09 94 ASN A N 1
ATOM 738 C CA . ASN A 1 94 ? 48.631 13.599 11.270 1.00 61.09 94 ASN A CA 1
ATOM 739 C C . ASN A 1 94 ? 47.965 12.754 10.168 1.00 61.09 94 ASN A C 1
ATOM 741 O O . ASN A 1 94 ? 46.774 12.466 10.260 1.00 61.09 94 ASN A O 1
ATOM 745 N N . ALA A 1 95 ? 48.710 12.315 9.148 1.00 65.19 95 ALA A N 1
ATOM 746 C CA . ALA A 1 95 ? 48.142 11.520 8.056 1.00 65.19 95 ALA A CA 1
ATOM 747 C C . ALA A 1 95 ? 47.726 10.104 8.479 1.00 65.19 95 ALA A C 1
ATOM 749 O O . ALA A 1 95 ? 46.753 9.581 7.940 1.00 65.19 95 ALA A O 1
ATOM 750 N N . ILE A 1 96 ? 48.406 9.497 9.462 1.00 66.69 96 ILE A N 1
ATOM 751 C CA . ILE A 1 96 ? 47.986 8.195 10.001 1.00 66.69 96 ILE A CA 1
ATOM 752 C C . ILE A 1 96 ? 46.657 8.352 10.739 1.00 66.69 96 ILE A C 1
ATOM 754 O O . ILE A 1 96 ? 45.717 7.609 10.464 1.00 66.69 96 ILE A O 1
ATOM 758 N N . ALA A 1 97 ? 46.564 9.336 11.639 1.00 65.88 97 ALA A N 1
ATOM 759 C CA . ALA A 1 97 ? 45.334 9.606 12.379 1.00 65.88 97 ALA A CA 1
ATOM 760 C C . ALA A 1 97 ? 44.162 9.873 11.419 1.00 65.88 97 ALA A C 1
ATOM 762 O O . ALA A 1 97 ? 43.119 9.232 11.524 1.00 65.88 97 ALA A O 1
ATOM 763 N N . MET A 1 98 ? 44.380 10.703 10.394 1.00 71.12 98 MET A N 1
ATOM 764 C CA . MET A 1 98 ? 43.376 11.004 9.371 1.00 71.12 98 MET A CA 1
ATOM 765 C C . MET A 1 98 ? 42.965 9.770 8.542 1.00 71.12 98 MET A C 1
ATOM 767 O O . MET A 1 98 ? 41.791 9.628 8.200 1.00 71.12 98 MET A O 1
ATOM 771 N N . ALA A 1 99 ? 43.890 8.851 8.232 1.00 71.75 99 ALA A N 1
ATOM 772 C CA . ALA A 1 99 ? 43.572 7.615 7.510 1.00 71.75 99 ALA A CA 1
ATOM 773 C C . ALA A 1 99 ? 42.687 6.666 8.339 1.00 71.75 99 ALA A C 1
ATOM 775 O O . ALA A 1 99 ? 41.730 6.096 7.810 1.00 71.75 99 ALA A O 1
ATOM 776 N N . PHE A 1 10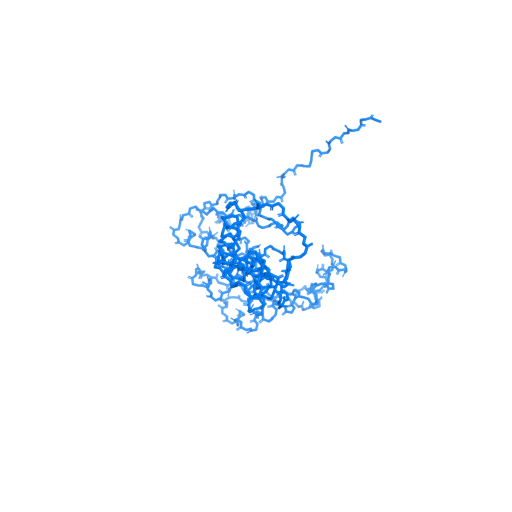0 ? 42.964 6.533 9.641 1.00 76.19 100 PHE A N 1
ATOM 777 C CA . PHE A 1 100 ? 42.117 5.770 10.561 1.00 76.19 100 PHE A CA 1
ATOM 778 C C . PHE A 1 100 ? 40.743 6.422 10.754 1.00 76.19 100 PHE A C 1
ATOM 780 O O . PHE A 1 100 ? 39.730 5.720 10.751 1.00 76.19 100 PHE A O 1
ATOM 787 N N . GLU A 1 101 ? 40.683 7.751 10.856 1.00 70.44 101 GLU A N 1
ATOM 788 C CA . GLU A 1 101 ? 39.422 8.494 10.943 1.00 70.44 101 GLU A CA 1
ATOM 789 C C . GLU A 1 101 ? 38.554 8.280 9.694 1.00 70.44 101 GLU A C 1
ATOM 791 O O . GLU A 1 101 ? 37.406 7.849 9.807 1.00 70.44 101 GLU A O 1
ATOM 796 N N . MET A 1 102 ? 39.104 8.479 8.492 1.00 73.81 102 MET A N 1
ATOM 797 C CA . MET A 1 102 ? 38.370 8.294 7.230 1.00 73.81 102 MET A CA 1
ATOM 798 C C . MET A 1 102 ? 37.947 6.838 7.000 1.00 73.81 102 MET A C 1
ATOM 800 O O . MET A 1 102 ? 36.828 6.585 6.543 1.00 73.81 102 MET A O 1
ATOM 804 N N . GLY A 1 103 ? 38.796 5.873 7.368 1.00 77.31 103 GLY A N 1
ATOM 805 C CA . GLY A 1 103 ? 38.446 4.452 7.349 1.00 77.31 103 GLY A CA 1
ATOM 806 C C . GLY A 1 103 ? 37.281 4.121 8.288 1.00 77.31 103 GLY A C 1
ATOM 807 O O . GLY A 1 103 ? 36.360 3.399 7.900 1.00 77.31 103 GLY A O 1
ATOM 808 N N . THR A 1 104 ? 37.272 4.708 9.489 1.00 76.31 104 THR A N 1
ATOM 809 C CA . THR A 1 104 ? 36.192 4.533 10.473 1.00 76.31 104 THR A CA 1
ATOM 810 C C . THR A 1 104 ? 34.884 5.139 9.970 1.00 76.31 104 THR A C 1
ATOM 812 O O . THR A 1 104 ? 33.852 4.473 10.028 1.00 76.31 104 THR A O 1
ATOM 815 N N . TYR A 1 105 ? 34.911 6.345 9.391 1.00 72.56 105 TYR A N 1
ATOM 816 C CA . TYR A 1 105 ? 33.723 6.947 8.777 1.00 72.56 105 TYR A CA 1
ATOM 817 C C . TYR A 1 105 ? 33.170 6.097 7.631 1.00 72.56 105 TYR A C 1
ATOM 819 O O . TYR A 1 105 ? 31.962 5.881 7.567 1.00 72.56 105 TYR A O 1
ATOM 827 N N . GLY A 1 106 ? 34.030 5.568 6.755 1.00 75.12 106 GLY A N 1
ATOM 828 C CA . GLY A 1 106 ? 33.610 4.693 5.658 1.00 75.12 106 GLY A CA 1
ATOM 829 C C . GLY A 1 106 ? 32.965 3.388 6.138 1.00 75.12 106 GLY A C 1
ATOM 830 O O . GLY A 1 106 ? 31.965 2.946 5.566 1.00 75.12 106 GLY A O 1
ATOM 831 N N . LEU A 1 107 ? 33.497 2.797 7.212 1.00 77.06 107 LEU A N 1
ATOM 832 C CA . LEU A 1 107 ? 32.956 1.581 7.821 1.00 77.06 107 LEU A CA 1
ATOM 833 C C . LEU A 1 107 ? 31.623 1.859 8.521 1.00 77.06 107 LEU A C 1
ATOM 835 O O . LEU A 1 107 ? 30.642 1.172 8.247 1.00 77.06 107 LEU A O 1
ATOM 839 N N . VAL A 1 108 ? 31.556 2.891 9.368 1.00 75.75 108 VAL A N 1
ATOM 840 C CA . VAL A 1 108 ? 30.338 3.262 10.104 1.00 75.75 108 VAL A CA 1
ATOM 841 C C . VAL A 1 108 ? 29.231 3.695 9.146 1.00 75.75 108 VAL A C 1
ATOM 843 O O . VAL A 1 108 ? 28.102 3.231 9.280 1.00 75.75 108 VAL A O 1
ATOM 846 N N . ALA A 1 109 ? 29.538 4.518 8.140 1.00 67.62 109 ALA A N 1
ATOM 847 C CA . ALA A 1 109 ? 28.568 4.907 7.122 1.00 67.62 109 ALA A CA 1
ATOM 848 C C . ALA A 1 109 ? 28.092 3.697 6.305 1.00 67.62 109 ALA A C 1
ATOM 850 O O . ALA A 1 109 ? 26.895 3.565 6.068 1.00 67.62 109 ALA A O 1
ATOM 851 N N . GLY A 1 110 ? 28.995 2.786 5.921 1.00 66.31 110 GLY A N 1
ATOM 852 C CA . GLY A 1 110 ? 28.637 1.547 5.226 1.00 66.31 110 GLY A CA 1
ATOM 853 C C . GLY A 1 110 ? 27.749 0.625 6.068 1.00 66.31 110 GLY A C 1
ATOM 854 O O . GLY A 1 110 ? 26.751 0.109 5.571 1.00 66.31 110 GLY A O 1
ATOM 855 N N . TRP A 1 111 ? 28.067 0.470 7.354 1.00 73.12 111 TRP A N 1
ATOM 856 C CA . TRP A 1 111 ? 27.293 -0.334 8.299 1.00 73.12 111 TRP A CA 1
ATOM 857 C C . TRP A 1 111 ? 25.911 0.273 8.575 1.00 73.12 111 TRP A C 1
ATOM 859 O O . TRP A 1 111 ? 24.907 -0.426 8.455 1.00 73.12 111 TRP A O 1
ATOM 869 N N . LEU A 1 112 ? 25.828 1.579 8.854 1.00 65.56 112 LEU A N 1
ATOM 870 C CA . LEU A 1 112 ? 24.554 2.290 9.020 1.00 65.56 112 LEU A CA 1
ATOM 871 C C . LEU A 1 112 ? 23.700 2.213 7.751 1.00 65.56 112 LEU A C 1
ATOM 873 O O . LEU A 1 112 ? 22.493 2.000 7.830 1.00 65.56 112 LEU A O 1
ATOM 877 N N . TYR A 1 113 ? 24.319 2.348 6.577 1.00 59.59 113 TYR A N 1
ATOM 878 C CA . TYR A 1 113 ? 23.620 2.257 5.300 1.00 59.59 113 TYR A CA 1
ATOM 879 C C . TYR A 1 113 ? 23.095 0.846 5.015 1.00 59.59 113 TYR A C 1
ATOM 881 O O . TYR A 1 113 ? 21.994 0.711 4.479 1.00 59.59 113 TYR A O 1
ATOM 889 N N . SER A 1 114 ? 23.841 -0.203 5.385 1.00 57.25 114 SER A N 1
ATOM 890 C CA . SER A 1 114 ? 23.395 -1.590 5.201 1.00 57.25 114 SER A CA 1
ATOM 891 C C . SER A 1 114 ? 22.315 -2.014 6.201 1.00 57.25 114 SER A C 1
ATOM 893 O O . SER A 1 114 ? 21.500 -2.874 5.878 1.00 57.25 114 SER A O 1
ATOM 895 N N . HIS A 1 115 ? 22.273 -1.394 7.384 1.00 58.91 115 HIS A N 1
ATOM 8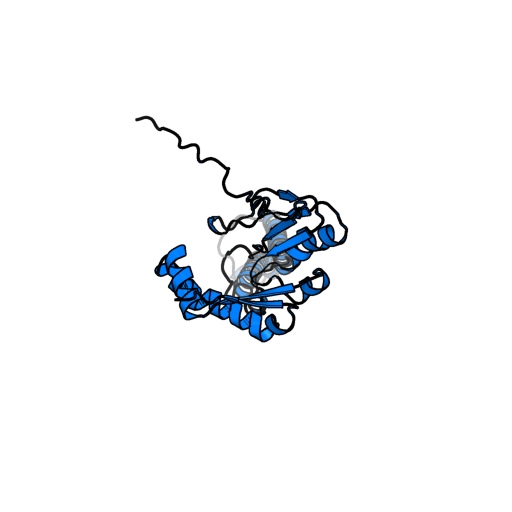96 C CA . HIS A 1 115 ? 21.278 -1.676 8.425 1.00 58.91 115 HIS A CA 1
ATOM 897 C C . HIS A 1 115 ? 20.076 -0.723 8.397 1.00 58.91 115 HIS A C 1
ATOM 899 O O . HIS A 1 115 ? 19.088 -0.947 9.104 1.00 58.91 115 HIS A O 1
ATOM 905 N N . ALA A 1 116 ? 20.118 0.330 7.578 1.00 57.22 116 ALA A N 1
ATOM 906 C CA . ALA A 1 116 ? 18.955 1.160 7.321 1.00 57.22 116 ALA A CA 1
ATOM 907 C C . ALA A 1 116 ? 17.863 0.304 6.656 1.00 57.22 116 ALA A C 1
ATOM 909 O O . ALA A 1 116 ? 18.085 -0.360 5.644 1.00 57.22 116 ALA A O 1
ATOM 910 N N . LYS A 1 117 ? 16.666 0.288 7.254 1.00 52.88 117 LYS A N 1
ATOM 911 C CA . LYS A 1 117 ? 15.516 -0.479 6.756 1.00 52.88 117 LYS A CA 1
ATOM 912 C C . LYS A 1 117 ? 14.958 0.178 5.497 1.00 52.88 117 LYS A C 1
ATOM 914 O O . LYS A 1 117 ? 14.014 0.964 5.556 1.00 52.88 117 LYS A O 1
ATOM 919 N N . TRP A 1 118 ? 15.555 -0.140 4.356 1.00 60.94 118 TRP A N 1
ATOM 920 C CA . TRP A 1 118 ? 15.075 0.320 3.063 1.00 60.94 118 TRP A CA 1
ATOM 921 C C . TRP A 1 118 ? 13.811 -0.437 2.684 1.00 60.94 118 TRP A C 1
ATOM 923 O O . TRP A 1 118 ? 13.770 -1.661 2.632 1.00 60.94 118 TRP A O 1
ATOM 933 N N . GLN A 1 119 ? 12.759 0.321 2.418 1.00 56.81 119 GLN A N 1
ATOM 934 C CA . GLN A 1 119 ? 11.463 -0.220 2.039 1.00 56.81 119 GLN A CA 1
ATOM 935 C C . GLN A 1 119 ? 11.355 -0.531 0.539 1.00 56.81 119 GLN A C 1
ATOM 937 O O . GLN A 1 119 ? 10.371 -1.135 0.129 1.00 56.81 119 GLN A O 1
ATOM 942 N N . ARG A 1 120 ? 12.353 -0.136 -0.262 1.00 61.72 120 ARG A N 1
ATOM 943 C CA . ARG A 1 120 ? 12.447 -0.391 -1.700 1.00 61.72 120 ARG A CA 1
ATOM 944 C C . ARG A 1 120 ? 13.473 -1.465 -2.000 1.00 61.72 120 ARG A C 1
ATOM 946 O O . ARG A 1 120 ? 14.667 -1.176 -2.031 1.00 61.72 120 ARG A O 1
ATOM 953 N N . THR A 1 121 ? 13.007 -2.665 -2.281 1.00 68.31 121 THR A N 1
ATOM 954 C CA . THR A 1 121 ? 13.854 -3.727 -2.811 1.00 68.31 121 THR A CA 1
ATOM 955 C C . THR A 1 121 ? 13.153 -4.362 -4.007 1.00 68.31 121 THR A C 1
ATOM 957 O O . THR A 1 121 ? 11.939 -4.204 -4.158 1.00 68.31 121 THR A O 1
ATOM 960 N N . LYS A 1 122 ? 13.907 -5.029 -4.886 1.00 69.31 122 LYS A N 1
ATOM 961 C CA . LYS A 1 122 ? 13.336 -5.732 -6.045 1.00 69.31 122 LYS A CA 1
ATOM 962 C C . LYS A 1 122 ? 12.345 -6.795 -5.576 1.00 69.31 122 LYS A C 1
ATOM 964 O O . LYS A 1 122 ? 11.236 -6.861 -6.087 1.00 69.31 122 LYS A O 1
ATOM 969 N N . GLU A 1 123 ? 12.697 -7.497 -4.504 1.00 74.50 123 GLU A N 1
ATOM 970 C CA . GLU A 1 123 ? 11.855 -8.508 -3.870 1.00 74.50 123 GLU A CA 1
ATOM 971 C C . GLU A 1 123 ? 10.519 -7.916 -3.407 1.00 74.50 123 GLU A C 1
ATOM 973 O O . GLU A 1 123 ? 9.481 -8.542 -3.584 1.00 74.50 123 GLU A O 1
ATOM 978 N N . ARG A 1 124 ? 10.515 -6.689 -2.862 1.00 75.25 124 ARG A N 1
ATOM 979 C CA . ARG A 1 124 ? 9.273 -6.021 -2.446 1.00 75.25 124 ARG A CA 1
ATOM 980 C C . ARG A 1 124 ? 8.481 -5.437 -3.616 1.00 75.25 124 ARG A C 1
ATOM 982 O O . ARG A 1 124 ? 7.267 -5.332 -3.538 1.00 75.25 124 ARG A O 1
ATOM 989 N N . TYR A 1 125 ? 9.143 -5.021 -4.691 1.00 73.81 125 TYR A N 1
ATOM 990 C CA . TYR A 1 125 ? 8.439 -4.585 -5.899 1.00 73.81 125 TYR A CA 1
ATOM 991 C C . TYR A 1 125 ? 7.739 -5.763 -6.595 1.00 73.81 125 TYR A C 1
ATOM 993 O O . TYR A 1 125 ? 6.634 -5.613 -7.111 1.00 73.81 125 TYR A O 1
ATOM 1001 N N . GLU A 1 126 ? 8.378 -6.933 -6.582 1.00 79.38 126 GLU A N 1
ATOM 1002 C CA . GLU A 1 126 ? 7.837 -8.191 -7.106 1.00 79.38 126 GLU A CA 1
ATOM 1003 C C . GLU A 1 126 ? 6.794 -8.824 -6.167 1.00 79.38 126 GLU A C 1
ATOM 1005 O O . GLU A 1 126 ? 5.956 -9.608 -6.616 1.00 79.38 126 GLU A O 1
ATOM 1010 N N . GLU A 1 127 ? 6.805 -8.472 -4.875 1.00 84.50 127 GLU A N 1
ATOM 1011 C CA . GLU A 1 127 ? 5.780 -8.867 -3.907 1.00 84.50 127 GLU A CA 1
ATOM 1012 C C . GLU A 1 127 ? 4.401 -8.319 -4.332 1.00 84.50 127 GLU A C 1
ATOM 1014 O O . GLU A 1 127 ? 4.233 -7.103 -4.495 1.00 84.50 127 GLU A O 1
ATOM 1019 N N . PRO A 1 128 ? 3.372 -9.176 -4.460 1.00 85.12 128 PRO A N 1
ATOM 1020 C CA . PRO A 1 128 ? 2.008 -8.731 -4.725 1.00 85.12 128 PRO A CA 1
ATOM 1021 C C . PRO A 1 128 ? 1.525 -7.736 -3.659 1.00 85.12 128 PRO A C 1
ATOM 1023 O O . PRO A 1 128 ? 1.335 -8.085 -2.498 1.00 85.12 128 PRO A O 1
ATOM 1026 N N . GLY A 1 129 ? 1.319 -6.477 -4.052 1.00 82.31 129 GLY A N 1
ATOM 1027 C CA . GLY A 1 129 ? 0.937 -5.396 -3.133 1.00 82.31 129 GLY A CA 1
ATOM 1028 C C . GLY A 1 129 ? 2.084 -4.755 -2.342 1.00 82.31 129 GLY A C 1
ATOM 1029 O O . GLY A 1 129 ? 1.837 -3.852 -1.541 1.00 82.31 129 GLY A O 1
ATOM 1030 N N . GLY A 1 130 ? 3.340 -5.121 -2.609 1.00 82.50 130 GLY A N 1
ATOM 1031 C CA . GLY A 1 130 ? 4.518 -4.529 -1.967 1.00 82.50 130 GLY A CA 1
ATOM 1032 C C . GLY A 1 130 ? 4.834 -3.085 -2.392 1.00 82.50 130 GLY A C 1
ATOM 1033 O O . GLY A 1 130 ? 5.662 -2.420 -1.766 1.00 82.50 130 GLY A O 1
ATOM 1034 N N . ASN A 1 131 ? 4.114 -2.557 -3.390 1.00 79.19 131 ASN A N 1
ATOM 1035 C CA . ASN A 1 131 ? 4.155 -1.150 -3.814 1.00 79.19 131 ASN A CA 1
ATOM 1036 C C . ASN A 1 131 ? 3.573 -0.176 -2.771 1.00 79.19 131 ASN A C 1
ATOM 1038 O O . ASN A 1 131 ? 3.824 1.033 -2.836 1.00 79.19 131 ASN A O 1
ATOM 1042 N N . VAL A 1 132 ? 2.811 -0.700 -1.806 1.00 80.56 132 VAL A N 1
ATOM 1043 C CA . VAL A 1 132 ? 2.203 0.059 -0.712 1.00 80.56 132 VAL A CA 1
ATOM 1044 C C . VAL A 1 132 ? 2.965 -0.179 0.592 1.00 80.56 132 VAL A C 1
ATOM 1046 O O . VAL A 1 132 ? 3.398 -1.287 0.922 1.00 80.56 132 VAL A O 1
ATOM 1049 N N . ASP A 1 133 ? 3.108 0.875 1.386 1.00 83.75 133 ASP A N 1
ATOM 1050 C CA . ASP A 1 133 ? 3.62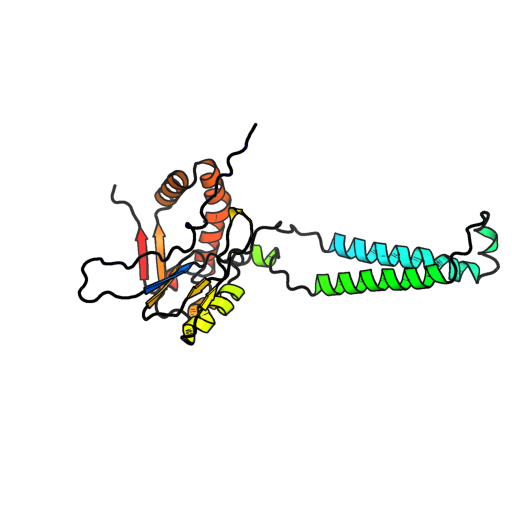1 0.831 2.748 1.00 83.75 133 ASP A CA 1
ATOM 1051 C C . ASP A 1 133 ? 2.534 0.351 3.720 1.00 83.75 133 ASP A C 1
ATOM 1053 O O . ASP A 1 133 ? 2.118 1.048 4.647 1.00 83.75 133 ASP A O 1
ATOM 1057 N N . TYR A 1 134 ? 2.088 -0.891 3.511 1.00 84.81 134 TYR A N 1
ATOM 1058 C CA . TYR A 1 134 ? 1.070 -1.543 4.331 1.00 84.81 134 TYR A CA 1
ATOM 1059 C C . TYR A 1 134 ? 1.466 -1.597 5.816 1.00 84.81 134 TYR A C 1
ATOM 1061 O O . TYR A 1 134 ? 0.600 -1.623 6.683 1.00 84.81 134 TYR A O 1
ATOM 1069 N N . LYS A 1 135 ? 2.772 -1.573 6.133 1.00 85.62 135 LYS A N 1
ATOM 1070 C CA . LYS A 1 135 ? 3.277 -1.516 7.514 1.00 85.62 135 LYS A CA 1
ATOM 1071 C C . LYS A 1 135 ? 2.987 -0.159 8.141 1.00 85.62 135 LYS A C 1
ATOM 1073 O O . LYS A 1 135 ? 2.512 -0.108 9.270 1.00 85.62 135 LYS A O 1
ATOM 1078 N N . ARG A 1 136 ? 3.251 0.937 7.425 1.00 84.81 136 ARG A N 1
ATOM 1079 C CA . ARG A 1 136 ? 2.913 2.275 7.915 1.00 84.81 136 ARG A CA 1
ATOM 1080 C C . ARG A 1 136 ? 1.410 2.445 8.053 1.00 84.81 136 ARG A C 1
ATOM 1082 O O . ARG A 1 136 ? 0.973 2.916 9.093 1.00 84.81 136 ARG A O 1
ATOM 1089 N N . PHE A 1 137 ? 0.630 2.026 7.057 1.00 87.56 137 PHE A N 1
ATOM 1090 C CA . PHE A 1 137 ? -0.828 2.124 7.125 1.00 87.56 137 PHE A CA 1
ATOM 1091 C C . PHE A 1 137 ? -1.410 1.323 8.302 1.00 87.56 137 PHE A C 1
ATOM 1093 O O . PHE A 1 137 ? -2.251 1.827 9.043 1.00 87.56 137 PHE A O 1
ATOM 1100 N N . GLU A 1 138 ? -0.906 0.109 8.542 1.00 89.75 138 GLU A N 1
ATOM 1101 C CA . GLU A 1 138 ? -1.263 -0.684 9.723 1.00 89.75 138 GLU A CA 1
ATOM 1102 C C . GLU A 1 138 ? -0.996 0.087 11.027 1.00 89.75 138 GLU A C 1
ATOM 1104 O O . GLU A 1 138 ? -1.890 0.198 11.862 1.00 89.75 138 GLU A O 1
ATOM 1109 N N . GLN A 1 139 ? 0.206 0.647 11.199 1.00 88.06 139 GLN A N 1
ATOM 1110 C CA . GLN A 1 139 ? 0.617 1.288 12.455 1.00 88.06 139 GLN A CA 1
ATOM 1111 C C . GLN A 1 139 ? 0.008 2.681 12.669 1.00 88.06 139 GLN A C 1
ATOM 1113 O O . GLN A 1 139 ? -0.435 2.984 13.773 1.00 88.06 139 GLN A O 1
ATOM 1118 N N . GLU A 1 140 ? -0.001 3.531 11.639 1.00 84.81 140 GLU A N 1
ATOM 1119 C CA . GLU A 1 140 ? -0.498 4.910 11.728 1.00 84.81 140 GLU A CA 1
ATOM 1120 C C . GLU A 1 140 ? -2.035 4.962 11.716 1.00 84.81 140 GLU A C 1
ATOM 1122 O O . GLU A 1 140 ? -2.603 5.866 12.322 1.00 84.81 140 GLU A O 1
ATOM 1127 N N . VAL A 1 141 ? -2.716 4.007 11.057 1.00 89.12 141 VAL A N 1
ATOM 1128 C CA . VAL A 1 141 ? -4.173 4.056 10.827 1.00 89.12 141 VAL A CA 1
ATOM 1129 C C . VAL A 1 141 ? -4.918 2.884 11.470 1.00 89.12 141 VAL A C 1
ATOM 1131 O O . VAL A 1 141 ? -5.761 3.109 12.335 1.00 89.12 141 VAL A O 1
ATOM 1134 N N . LEU A 1 142 ? -4.649 1.633 11.083 1.00 91.75 142 LEU A N 1
ATOM 1135 C CA . LEU A 1 142 ? -5.519 0.508 11.472 1.00 91.75 142 LEU A CA 1
ATOM 1136 C C . LEU A 1 142 ? -5.414 0.118 12.953 1.00 91.75 142 LEU A C 1
ATOM 1138 O O . LEU A 1 142 ? -6.430 -0.168 13.587 1.00 91.75 142 LEU A O 1
ATOM 1142 N N . VAL A 1 143 ? -4.206 0.125 13.520 1.00 92.38 143 VAL A N 1
ATOM 1143 C CA . VAL A 1 143 ? -3.972 -0.152 14.944 1.00 92.38 143 VAL A CA 1
ATOM 1144 C C . VAL A 1 143 ? -4.700 0.852 15.849 1.00 92.38 143 VAL A C 1
ATOM 1146 O O . VAL A 1 143 ? -5.465 0.390 16.701 1.00 92.38 143 VAL A O 1
ATOM 1149 N N . PRO A 1 144 ? -4.529 2.184 15.700 1.00 90.44 144 PRO A N 1
ATOM 1150 C CA . PRO A 1 144 ? -5.272 3.144 16.517 1.00 90.44 144 PRO A CA 1
ATOM 1151 C C . PRO A 1 144 ? -6.781 3.073 16.255 1.00 90.44 144 PRO A C 1
ATOM 1153 O O . PRO A 1 144 ? -7.557 3.078 17.211 1.00 90.44 144 PRO A O 1
ATOM 1156 N N . LEU A 1 145 ? -7.217 2.880 15.000 1.00 90.81 145 LEU A N 1
ATOM 1157 C CA . LEU A 1 145 ? -8.640 2.696 14.685 1.00 90.81 145 LEU A CA 1
ATOM 1158 C C . LEU A 1 145 ? -9.267 1.525 15.442 1.00 90.81 145 LEU A C 1
ATOM 1160 O O . LEU A 1 145 ? -10.343 1.683 16.018 1.00 90.81 145 LEU A O 1
ATOM 1164 N N . LYS A 1 146 ? -8.604 0.362 15.482 1.00 91.94 146 LYS A N 1
ATOM 1165 C CA . LYS A 1 146 ? -9.131 -0.824 16.176 1.00 91.94 146 LYS A CA 1
ATOM 1166 C C . LYS A 1 146 ? -9.218 -0.624 17.690 1.00 91.94 146 LYS A C 1
ATOM 1168 O O . LYS A 1 146 ? -10.067 -1.234 18.333 1.00 91.94 146 LYS A O 1
ATOM 1173 N N . LYS A 1 147 ? -8.368 0.241 18.250 1.00 93.00 147 LYS A N 1
ATOM 1174 C CA . LYS A 1 147 ? -8.399 0.640 19.665 1.00 93.00 147 LYS A CA 1
ATOM 1175 C C . LYS A 1 147 ? -9.415 1.747 19.967 1.00 93.00 147 LYS A C 1
ATOM 1177 O O . LYS A 1 147 ? -9.646 2.039 21.135 1.00 93.00 147 LYS A O 1
ATOM 1182 N N . GLY A 1 148 ? -10.016 2.363 18.946 1.00 90.75 148 GLY A N 1
ATOM 1183 C CA . GLY A 1 148 ? -10.869 3.541 19.115 1.00 90.75 148 GLY A CA 1
ATOM 1184 C C . GLY A 1 148 ? -10.088 4.817 19.449 1.00 90.75 148 GLY A C 1
ATOM 1185 O O . GLY A 1 148 ? -10.665 5.765 19.976 1.00 90.75 148 GLY A O 1
ATOM 1186 N N . GLU A 1 149 ? -8.792 4.853 19.140 1.00 91.56 149 GLU A N 1
ATOM 1187 C CA . GLU A 1 149 ? -7.915 6.006 19.346 1.00 91.56 149 GLU A CA 1
ATOM 1188 C C . GLU A 1 149 ? -7.945 6.948 18.134 1.00 91.56 149 GLU A C 1
ATOM 1190 O O . GLU A 1 149 ? -8.212 6.539 17.000 1.00 91.56 149 GLU A O 1
ATOM 1195 N N . THR A 1 150 ? -7.648 8.229 18.367 1.00 88.12 150 THR A N 1
ATOM 1196 C CA . THR A 1 150 ? -7.476 9.212 17.292 1.00 88.12 150 THR A CA 1
ATOM 1197 C C . THR A 1 150 ? -6.334 8.804 16.362 1.00 88.12 150 THR A C 1
ATOM 1199 O O . THR A 1 150 ? -5.228 8.501 16.804 1.00 88.12 150 THR A O 1
ATOM 1202 N N . VAL A 1 151 ? -6.606 8.829 15.059 1.00 86.62 151 VAL A N 1
ATOM 1203 C CA . VAL A 1 151 ? -5.631 8.522 14.010 1.00 86.62 151 VAL A CA 1
ATOM 1204 C C . VAL A 1 151 ? -4.817 9.766 13.681 1.00 86.62 151 VAL A C 1
ATOM 1206 O O . VAL A 1 151 ? -5.387 10.823 13.408 1.00 86.62 151 VAL A O 1
ATOM 1209 N N . PHE A 1 152 ? -3.496 9.609 13.621 1.00 83.06 152 PHE A N 1
ATOM 1210 C CA . PHE A 1 152 ? -2.567 10.619 13.121 1.00 83.06 152 PHE A CA 1
ATOM 1211 C C . PHE A 1 152 ? -1.931 10.094 11.840 1.00 83.06 152 PHE A C 1
ATOM 1213 O O . PHE A 1 152 ? -1.009 9.281 11.872 1.00 83.06 152 PHE A O 1
ATOM 1220 N N . TYR A 1 153 ? -2.459 10.536 10.706 1.00 79.25 153 TYR A N 1
ATOM 1221 C CA . TYR A 1 153 ? -2.107 10.006 9.396 1.00 79.25 153 TYR A CA 1
ATOM 1222 C C . TYR A 1 153 ? -1.439 11.075 8.541 1.00 79.25 153 TYR A C 1
ATOM 1224 O O . TYR A 1 153 ? -1.888 12.216 8.518 1.00 79.25 153 TYR A O 1
ATOM 1232 N N . ARG A 1 154 ? -0.392 10.714 7.795 1.00 76.44 154 ARG A N 1
ATOM 1233 C CA . ARG A 1 154 ? 0.225 11.608 6.808 1.00 76.44 154 ARG A CA 1
ATOM 1234 C C . ARG A 1 154 ? -0.171 11.190 5.393 1.00 76.44 154 ARG A C 1
ATOM 1236 O O . ARG A 1 154 ? 0.363 10.186 4.904 1.00 76.44 154 ARG A O 1
ATOM 1243 N N . PRO A 1 155 ? -1.046 11.964 4.723 1.00 75.00 155 PRO A N 1
ATOM 1244 C CA . PRO A 1 155 ? -1.408 11.705 3.342 1.00 75.00 155 PRO A CA 1
ATOM 1245 C C . PRO A 1 155 ? -0.187 11.759 2.443 1.00 75.00 155 PRO A C 1
ATOM 1247 O O . PRO A 1 155 ? 0.733 12.564 2.637 1.00 75.00 155 PRO A O 1
ATOM 1250 N N . TYR A 1 156 ? -0.189 10.902 1.441 1.00 70.44 156 TYR A N 1
ATOM 1251 C CA . TYR A 1 156 ? 0.861 10.875 0.455 1.00 70.44 156 TYR A CA 1
ATOM 1252 C C . TYR A 1 156 ? 0.499 11.795 -0.715 1.00 70.44 156 TYR A C 1
ATOM 1254 O O . TYR A 1 156 ? -0.633 11.803 -1.194 1.00 70.44 156 TYR A O 1
ATOM 1262 N N . TYR A 1 157 ? 1.459 12.593 -1.189 1.00 69.81 157 TYR A N 1
ATOM 1263 C CA . TYR A 1 157 ? 1.262 13.495 -2.321 1.00 69.81 157 TYR A CA 1
ATOM 1264 C C . TYR A 1 157 ? 2.106 13.051 -3.521 1.00 69.81 157 TYR A C 1
ATOM 1266 O O . TYR A 1 157 ? 3.275 13.447 -3.630 1.00 69.81 157 TYR A O 1
ATOM 1274 N N . PRO A 1 158 ? 1.516 12.267 -4.452 1.00 67.06 158 PRO A N 1
ATOM 1275 C CA . PRO A 1 158 ? 2.220 11.746 -5.620 1.00 67.06 158 PRO A CA 1
ATOM 1276 C C . PRO A 1 158 ? 2.985 12.807 -6.430 1.00 67.06 158 PRO A C 1
ATOM 1278 O O . PRO A 1 158 ? 4.133 12.550 -6.776 1.00 67.06 158 PRO A O 1
ATOM 1281 N N . PRO A 1 159 ? 2.455 14.027 -6.681 1.00 70.50 159 PRO A N 1
ATOM 1282 C CA . PRO A 1 159 ? 3.159 15.003 -7.517 1.00 70.50 159 PRO A CA 1
ATOM 1283 C C . PRO A 1 159 ? 4.490 15.517 -6.954 1.00 70.50 159 PRO A C 1
ATOM 1285 O O . PRO A 1 159 ? 5.335 15.951 -7.731 1.00 70.50 159 PRO A O 1
ATOM 1288 N N . LYS A 1 160 ? 4.682 15.518 -5.626 1.00 65.38 160 LYS A N 1
ATOM 1289 C CA . LYS A 1 160 ? 5.944 15.967 -4.994 1.00 65.38 160 LYS A CA 1
ATOM 1290 C C . LYS A 1 160 ? 6.741 14.829 -4.373 1.00 65.38 160 LYS A C 1
ATOM 1292 O O . LYS A 1 160 ? 7.745 15.099 -3.721 1.00 65.38 160 LYS A O 1
ATOM 1297 N N . TRP A 1 161 ? 6.296 13.584 -4.538 1.00 64.56 161 TRP A N 1
ATOM 1298 C CA . TRP A 1 161 ? 6.949 12.427 -3.930 1.00 64.56 161 TRP A CA 1
ATOM 1299 C C . TRP A 1 161 ? 7.150 12.576 -2.411 1.00 64.56 161 TRP A C 1
ATOM 1301 O O . TRP A 1 161 ? 8.129 12.091 -1.850 1.00 64.56 161 TRP A O 1
ATOM 1311 N N . SER A 1 162 ? 6.219 13.254 -1.734 1.00 68.88 162 SER A N 1
ATOM 1312 C CA . SER A 1 162 ? 6.361 13.650 -0.332 1.00 68.88 162 SER A CA 1
ATOM 1313 C C . SER A 1 162 ? 5.096 13.377 0.469 1.00 68.88 162 SER A C 1
ATOM 1315 O O . SER A 1 162 ? 4.008 13.216 -0.083 1.00 68.88 162 SER A O 1
ATOM 1317 N N . PHE A 1 163 ? 5.233 13.368 1.791 1.00 74.44 163 PHE A N 1
ATOM 1318 C CA . PHE A 1 163 ? 4.087 13.401 2.691 1.00 74.44 163 PHE A CA 1
ATOM 1319 C C . PHE A 1 163 ? 3.575 14.830 2.857 1.00 74.44 163 PHE A C 1
ATOM 1321 O O . PHE A 1 163 ? 4.354 15.786 2.797 1.00 74.44 163 PHE A O 1
ATOM 1328 N N . LEU A 1 164 ? 2.265 14.961 3.038 1.00 75.25 164 LEU A N 1
ATOM 1329 C CA . LEU A 1 164 ? 1.634 16.192 3.498 1.00 75.25 164 LEU A CA 1
ATOM 1330 C C . LEU A 1 164 ? 1.722 16.297 5.027 1.00 75.25 164 LEU A C 1
ATOM 1332 O O . LEU A 1 164 ? 2.247 15.408 5.706 1.00 75.25 164 LEU A O 1
ATOM 1336 N N . GLU A 1 165 ? 1.213 17.405 5.558 1.00 75.00 165 GLU A N 1
ATOM 1337 C CA . GLU A 1 165 ? 1.052 17.596 6.998 1.00 75.00 165 GLU A CA 1
ATOM 1338 C C . GLU A 1 165 ? 0.178 16.495 7.611 1.00 75.00 165 GLU A C 1
ATOM 1340 O O . GLU A 1 165 ? -0.719 15.945 6.964 1.00 75.00 165 GLU A O 1
ATOM 1345 N N . THR A 1 166 ? 0.464 16.165 8.870 1.00 80.56 166 THR A N 1
ATOM 1346 C CA . THR A 1 166 ? -0.279 15.150 9.615 1.00 80.56 166 THR A CA 1
ATOM 1347 C C . THR A 1 166 ? -1.733 15.581 9.778 1.00 80.56 166 THR A C 1
ATOM 1349 O O . THR A 1 166 ? -2.025 16.622 10.360 1.00 80.56 166 THR A O 1
ATOM 1352 N N . ALA A 1 167 ? -2.643 14.746 9.293 1.00 79.75 167 ALA A N 1
ATOM 1353 C CA . ALA A 1 167 ? -4.066 14.852 9.530 1.00 79.75 167 ALA A CA 1
ATOM 1354 C C . ALA A 1 167 ? -4.437 14.121 10.827 1.00 79.75 167 ALA A C 1
ATOM 1356 O O . ALA A 1 167 ? -4.057 12.968 11.037 1.00 79.75 167 ALA A O 1
ATOM 1357 N N . GLU A 1 168 ? -5.221 14.790 11.669 1.00 84.81 168 GLU A N 1
ATOM 1358 C CA . GLU A 1 168 ? -5.800 14.220 12.882 1.00 84.81 168 GLU A CA 1
ATOM 1359 C C . GLU A 1 168 ? -7.256 13.820 12.626 1.00 84.81 168 GLU A C 1
ATOM 1361 O O . GLU A 1 168 ? -8.081 14.630 12.193 1.00 84.81 168 GLU A O 1
ATOM 1366 N N . ILE A 1 169 ? -7.583 12.551 12.868 1.00 83.06 169 ILE A N 1
ATOM 1367 C CA . ILE A 1 169 ? -8.890 11.990 12.537 1.00 83.06 169 ILE A CA 1
ATOM 1368 C C . ILE A 1 169 ? -9.388 11.110 13.688 1.00 83.06 169 ILE A C 1
ATOM 1370 O O . ILE A 1 169 ? -9.017 9.945 13.806 1.00 83.06 169 ILE A O 1
ATOM 1374 N N . ALA A 1 170 ? -10.293 11.645 14.512 1.00 83.31 170 ALA A N 1
ATOM 1375 C CA . ALA A 1 170 ? -10.985 10.851 15.534 1.00 83.31 170 ALA A CA 1
ATOM 1376 C C . ALA A 1 170 ? -11.847 9.744 14.887 1.00 83.31 170 ALA A C 1
ATOM 1378 O O . ALA A 1 170 ? -12.522 10.039 13.898 1.00 83.31 170 ALA A O 1
ATOM 1379 N N . PRO A 1 171 ? -11.880 8.509 15.402 1.00 84.81 171 PRO A N 1
ATOM 1380 C CA . PRO A 1 171 ? -12.714 7.449 14.845 1.00 84.81 171 PRO A CA 1
ATOM 1381 C C . PRO A 1 171 ? -14.201 7.777 14.999 1.00 84.81 171 PRO A C 1
ATOM 1383 O O . PRO A 1 171 ? -14.615 8.512 15.896 1.00 84.81 171 PRO A O 1
ATOM 1386 N N . CYS A 1 172 ? -15.025 7.223 14.115 1.00 85.06 172 CYS A N 1
ATOM 1387 C CA . CYS A 1 172 ? -16.480 7.308 14.225 1.00 85.06 172 CYS A CA 1
ATOM 1388 C C . CYS A 1 172 ? -17.113 5.913 14.190 1.00 85.06 172 CYS A C 1
ATOM 1390 O O . CYS A 1 172 ? -16.411 4.902 14.155 1.00 85.06 172 CYS A O 1
ATOM 1392 N N . ARG A 1 173 ? -18.448 5.851 14.210 1.00 83.69 173 ARG A N 1
ATOM 1393 C CA . ARG A 1 173 ? -19.183 4.581 14.249 1.00 83.69 173 ARG A CA 1
ATOM 1394 C C . ARG A 1 173 ? -18.921 3.701 13.022 1.00 83.69 173 ARG A C 1
ATOM 1396 O O . ARG A 1 173 ? -18.958 2.483 13.154 1.00 83.69 173 ARG A O 1
ATOM 1403 N N . VAL A 1 174 ? -18.682 4.298 11.852 1.00 88.75 174 VAL A N 1
ATOM 1404 C CA . VAL A 1 174 ? -18.389 3.571 10.609 1.00 88.75 174 VAL A CA 1
ATOM 1405 C C . VAL A 1 174 ? -17.155 4.170 9.945 1.00 88.75 174 VAL A C 1
ATOM 1407 O O . VAL A 1 174 ? -17.193 5.275 9.419 1.00 88.75 174 VAL A O 1
ATOM 1410 N N . ASN A 1 175 ? -16.048 3.437 9.938 1.00 88.94 175 ASN A N 1
ATOM 1411 C CA . ASN A 1 175 ? -14.815 3.874 9.287 1.00 88.94 175 ASN A CA 1
ATOM 1412 C C . ASN A 1 175 ? -14.621 3.053 8.008 1.00 88.94 175 ASN A C 1
ATOM 1414 O O . ASN A 1 175 ? -14.620 1.828 8.049 1.00 88.94 175 ASN A O 1
ATOM 1418 N N . ILE A 1 176 ? -14.494 3.733 6.876 1.00 90.75 176 ILE A N 1
ATOM 1419 C CA . ILE A 1 176 ? -14.308 3.155 5.549 1.00 90.75 176 ILE A CA 1
ATOM 1420 C C . ILE A 1 176 ? -12.837 3.308 5.187 1.00 90.75 176 ILE A C 1
ATOM 1422 O O . ILE A 1 176 ? -12.302 4.414 5.227 1.00 90.75 176 ILE A O 1
ATOM 1426 N N . VAL A 1 177 ? -12.189 2.213 4.811 1.00 90.00 177 VAL A N 1
ATOM 1427 C CA . VAL A 1 177 ? -10.862 2.251 4.197 1.00 90.00 177 VAL A CA 1
ATOM 1428 C C . VAL A 1 177 ? -11.021 1.983 2.708 1.00 90.00 177 VAL A C 1
ATOM 1430 O O . VAL A 1 177 ? -11.593 0.965 2.325 1.00 90.00 177 VAL A O 1
ATOM 1433 N N . GLU A 1 178 ? -10.540 2.902 1.878 1.00 87.31 178 GLU A N 1
ATOM 1434 C CA . GLU A 1 178 ? -10.642 2.831 0.421 1.00 87.31 178 GLU A CA 1
ATOM 1435 C C . GLU A 1 178 ? -9.251 2.893 -0.215 1.00 87.31 178 GLU A C 1
ATOM 1437 O O . GLU A 1 178 ? -8.401 3.685 0.181 1.00 87.31 178 GLU A O 1
ATOM 1442 N N . GLY A 1 179 ? -9.031 2.089 -1.251 1.00 86.50 179 GLY A N 1
ATOM 1443 C CA . GLY A 1 179 ? -7.849 2.163 -2.103 1.00 86.50 179 GLY A CA 1
ATOM 1444 C C . GLY A 1 179 ? -7.421 0.789 -2.592 1.00 86.50 179 GLY A C 1
ATOM 1445 O O . GLY A 1 179 ? -7.747 -0.232 -1.972 1.00 86.50 179 GLY A O 1
ATOM 1446 N N . THR A 1 180 ? -6.660 0.756 -3.684 1.00 82.56 180 THR A N 1
ATOM 1447 C CA . THR A 1 180 ? -6.010 -0.476 -4.139 1.00 82.56 180 THR A CA 1
ATOM 1448 C C . THR A 1 180 ? -5.110 -1.011 -3.021 1.00 82.56 180 THR A C 1
ATOM 1450 O O . THR A 1 180 ? -4.534 -0.246 -2.247 1.00 82.56 180 THR A O 1
ATOM 1453 N N . TYR A 1 181 ? -5.017 -2.336 -2.902 1.00 88.62 181 TYR A N 1
ATOM 1454 C CA . TYR A 1 181 ? -4.248 -3.035 -1.863 1.00 88.62 181 TYR A CA 1
ATOM 1455 C C . TYR A 1 181 ? -4.794 -2.926 -0.428 1.00 88.62 181 TYR A C 1
ATOM 1457 O O . TYR A 1 181 ? -4.153 -3.410 0.502 1.00 88.62 181 TYR A O 1
ATOM 1465 N N . SER A 1 182 ? -5.983 -2.349 -0.207 1.00 89.31 182 SER A N 1
ATOM 1466 C CA . SER A 1 182 ? -6.569 -2.272 1.146 1.00 89.31 182 SER A CA 1
ATOM 1467 C C . SER A 1 182 ? -6.839 -3.651 1.755 1.00 89.31 182 SER A C 1
ATOM 1469 O O . SER A 1 182 ? -6.649 -3.840 2.945 1.00 89.31 182 SER A O 1
ATOM 1471 N N . CYS A 1 183 ? -7.181 -4.659 0.949 1.00 88.31 183 CYS A N 1
ATOM 1472 C CA . CYS A 1 183 ? -7.378 -6.039 1.414 1.00 88.31 183 CYS A CA 1
ATOM 1473 C C . CYS A 1 183 ? -6.071 -6.856 1.471 1.00 88.31 183 CYS A C 1
ATOM 1475 O O . CYS A 1 183 ? -6.078 -8.071 1.276 1.00 88.31 183 CYS A O 1
ATOM 1477 N N . HIS A 1 184 ? -4.918 -6.204 1.656 1.00 89.12 184 HIS A N 1
ATOM 1478 C CA . HIS A 1 184 ? -3.642 -6.899 1.812 1.00 89.12 184 HIS A CA 1
ATOM 1479 C C . HIS A 1 184 ? -3.718 -7.872 2.997 1.00 89.12 184 HIS A C 1
ATOM 1481 O O . HIS A 1 184 ? -4.349 -7.570 4.008 1.00 89.12 184 HIS A O 1
ATOM 1487 N N . GLU A 1 185 ? -3.064 -9.032 2.898 1.00 87.75 185 GLU A N 1
ATOM 1488 C CA . GLU A 1 185 ? -3.225 -10.126 3.869 1.00 87.75 185 GLU A CA 1
ATOM 1489 C C . GLU A 1 185 ? -2.957 -9.694 5.314 1.00 87.75 185 GLU A C 1
ATOM 1491 O O . GLU A 1 185 ? -3.688 -10.062 6.227 1.00 87.75 185 GLU A O 1
ATOM 1496 N N . ARG A 1 186 ? -1.961 -8.827 5.499 1.00 88.31 186 ARG A N 1
ATOM 1497 C CA . ARG A 1 186 ? -1.618 -8.238 6.797 1.00 88.31 186 ARG A CA 1
ATOM 1498 C C . ARG A 1 186 ? -2.698 -7.313 7.382 1.00 88.31 186 ARG A C 1
ATOM 1500 O O . ARG A 1 186 ? -2.763 -7.152 8.592 1.00 88.31 186 ARG A O 1
ATOM 1507 N N . LEU A 1 187 ? -3.513 -6.686 6.538 1.00 91.19 187 LEU A N 1
ATOM 1508 C CA . LEU A 1 187 ? -4.508 -5.686 6.941 1.00 91.19 187 LEU A CA 1
ATOM 1509 C C . LEU A 1 187 ? -5.894 -6.303 7.174 1.00 91.19 187 LEU A C 1
ATOM 1511 O O . LEU A 1 187 ? -6.731 -5.703 7.842 1.00 91.19 187 LEU A O 1
ATOM 1515 N N . GLU A 1 188 ? -6.139 -7.507 6.652 1.00 90.19 188 GLU A N 1
ATOM 1516 C CA . GLU A 1 188 ? -7.467 -8.128 6.632 1.00 90.19 188 GLU A CA 1
ATOM 1517 C C . GLU A 1 188 ? -8.108 -8.252 8.021 1.00 90.19 188 GLU A C 1
ATOM 1519 O O . GLU A 1 188 ? -9.298 -7.986 8.174 1.00 90.19 188 GLU A O 1
ATOM 1524 N N . ALA A 1 189 ? -7.316 -8.603 9.037 1.00 92.31 189 ALA A N 1
ATOM 1525 C CA . ALA A 1 189 ? -7.793 -8.832 10.402 1.00 92.31 189 ALA A CA 1
ATOM 1526 C C . ALA A 1 189 ? -8.375 -7.576 11.084 1.00 92.31 189 ALA A C 1
ATOM 1528 O O . ALA A 1 189 ? -9.015 -7.678 12.132 1.00 92.31 189 ALA A O 1
ATOM 1529 N N . TYR A 1 190 ? -8.149 -6.389 10.516 1.00 94.19 190 TYR A N 1
ATOM 1530 C CA . TYR A 1 190 ? -8.653 -5.133 11.064 1.00 94.19 190 TYR A CA 1
ATOM 1531 C C . TYR A 1 190 ? -10.064 -4.787 10.579 1.00 94.19 190 TYR A C 1
ATOM 1533 O O . TYR A 1 190 ? -10.728 -3.981 11.234 1.00 94.19 190 TYR A O 1
ATOM 1541 N N . TYR A 1 191 ? -10.531 -5.380 9.476 1.00 94.31 191 TYR A N 1
ATOM 1542 C CA . TYR A 1 191 ? -11.810 -5.035 8.858 1.00 94.31 191 TYR A CA 1
ATOM 1543 C C . TYR A 1 191 ? -12.947 -5.927 9.344 1.00 94.31 191 TYR A C 1
ATOM 1545 O O . TYR A 1 191 ? -12.835 -7.149 9.338 1.00 94.31 191 TYR A O 1
ATOM 1553 N N . ASP A 1 192 ? -14.070 -5.302 9.696 1.00 94.88 192 ASP A N 1
ATOM 1554 C CA . ASP A 1 192 ? -15.296 -6.023 10.049 1.00 94.88 192 ASP A CA 1
ATOM 1555 C C . ASP A 1 192 ? -16.132 -6.392 8.802 1.00 94.88 192 ASP A C 1
ATOM 1557 O O . ASP A 1 192 ? -16.923 -7.329 8.845 1.00 94.88 192 ASP A O 1
ATOM 1561 N N . LEU A 1 193 ? -15.953 -5.663 7.691 1.00 94.56 193 LEU A N 1
ATOM 1562 C CA . LEU A 1 193 ? -16.585 -5.910 6.390 1.00 94.56 193 LEU A CA 1
ATOM 1563 C C . LEU A 1 193 ? -15.628 -5.512 5.259 1.00 94.56 193 LEU A C 1
ATOM 1565 O O . LEU A 1 193 ? -15.040 -4.429 5.293 1.00 94.56 193 LEU A O 1
ATOM 1569 N N . LYS A 1 194 ? -15.513 -6.354 4.231 1.00 95.00 194 LYS A N 1
ATOM 1570 C CA . LYS A 1 194 ? -14.648 -6.146 3.063 1.00 95.00 194 LYS A CA 1
ATOM 1571 C C . LYS A 1 194 ? -15.478 -6.143 1.785 1.00 95.00 194 LYS A C 1
ATOM 1573 O O . LYS A 1 194 ? -16.218 -7.085 1.505 1.00 95.00 194 LYS A O 1
ATOM 1578 N N . VAL A 1 195 ? -15.309 -5.099 0.981 1.00 94.12 195 VAL A N 1
ATOM 1579 C CA . VAL A 1 195 ? -16.016 -4.927 -0.293 1.00 94.12 195 VAL A CA 1
ATOM 1580 C C . VAL A 1 195 ? -15.004 -4.888 -1.430 1.00 94.12 195 VAL A C 1
ATOM 1582 O O . VAL A 1 195 ? -14.080 -4.078 -1.410 1.00 94.12 195 VAL A O 1
ATOM 1585 N N . PHE A 1 196 ? -15.197 -5.742 -2.432 1.00 93.44 196 PHE A N 1
ATOM 1586 C CA . PHE A 1 196 ? -14.434 -5.727 -3.673 1.00 93.44 196 PHE A CA 1
ATOM 1587 C C . PHE A 1 196 ? -15.245 -5.041 -4.770 1.00 93.44 196 PHE A C 1
ATOM 1589 O O . PHE A 1 196 ? -16.369 -5.449 -5.067 1.00 93.44 196 PHE A O 1
ATOM 1596 N N . LEU A 1 197 ? -14.671 -4.008 -5.381 1.00 92.12 197 LEU A N 1
ATOM 1597 C CA . LEU A 1 197 ? -15.254 -3.312 -6.523 1.00 92.12 197 LEU A CA 1
ATOM 1598 C C . LEU A 1 197 ? -14.414 -3.627 -7.757 1.00 92.12 197 LEU A C 1
ATOM 1600 O O . LEU A 1 197 ? -13.218 -3.355 -7.774 1.00 92.12 197 LEU A O 1
ATOM 1604 N N . THR A 1 198 ? -15.043 -4.187 -8.782 1.00 91.31 198 THR A N 1
ATOM 1605 C CA . THR A 1 198 ? -14.422 -4.441 -10.085 1.00 91.31 198 THR A CA 1
ATOM 1606 C C . THR A 1 198 ? -15.227 -3.762 -11.185 1.00 91.31 198 THR A C 1
ATOM 1608 O O . THR A 1 198 ? -16.376 -3.378 -10.973 1.00 91.31 198 THR A O 1
ATOM 1611 N N . ILE A 1 199 ? -14.618 -3.576 -12.345 1.00 91.75 199 ILE A N 1
ATOM 1612 C CA . ILE A 1 199 ? -15.191 -2.895 -13.504 1.00 91.75 199 ILE A CA 1
ATOM 1613 C C . ILE A 1 199 ? -14.780 -3.659 -14.760 1.00 91.75 199 ILE A C 1
ATOM 1615 O O . ILE A 1 199 ? -13.734 -4.311 -14.766 1.00 91.75 199 ILE A O 1
ATOM 1619 N N . ASP A 1 200 ? -15.600 -3.594 -15.805 1.00 91.56 200 ASP A N 1
ATOM 1620 C CA . ASP A 1 200 ? -15.225 -4.135 -17.108 1.00 91.56 200 ASP A CA 1
ATOM 1621 C C . ASP A 1 200 ? -13.886 -3.528 -17.605 1.00 91.56 200 ASP A C 1
ATOM 1623 O O . ASP A 1 200 ? -13.709 -2.308 -17.521 1.00 91.56 200 ASP A O 1
ATOM 1627 N N . PRO A 1 201 ? -12.930 -4.329 -18.123 1.00 90.81 201 PRO A N 1
ATOM 1628 C CA . PRO A 1 201 ? -11.623 -3.823 -18.550 1.00 90.81 201 PRO A CA 1
ATOM 1629 C C . PRO A 1 201 ? -11.683 -2.751 -19.646 1.00 90.81 201 PRO A C 1
ATOM 1631 O O . PRO A 1 201 ? -10.850 -1.843 -19.666 1.00 90.81 201 PRO A O 1
ATOM 1634 N N . ILE A 1 202 ? -12.657 -2.827 -20.559 1.00 91.38 202 ILE A N 1
ATOM 1635 C CA . ILE A 1 202 ? -12.823 -1.836 -21.629 1.00 91.38 202 ILE A CA 1
ATOM 1636 C C . ILE A 1 202 ? -13.282 -0.516 -21.007 1.00 91.38 202 ILE A C 1
ATOM 1638 O O . ILE A 1 202 ? -12.694 0.538 -21.267 1.00 91.38 202 ILE A O 1
ATOM 1642 N N . GLU A 1 203 ? -14.277 -0.576 -20.125 1.00 91.88 203 GLU A N 1
ATOM 1643 C CA . GLU A 1 203 ? -14.797 0.595 -19.418 1.00 91.88 203 GLU A CA 1
ATOM 1644 C C . GLU A 1 203 ? -13.751 1.214 -18.470 1.00 91.88 203 GLU A C 1
ATOM 1646 O O . GLU A 1 203 ? -13.625 2.441 -18.378 1.00 91.88 203 GLU A O 1
ATOM 1651 N N . GLN A 1 204 ? -12.937 0.382 -17.808 1.00 92.81 204 GLN A N 1
ATOM 1652 C CA . GLN A 1 204 ? -11.832 0.813 -16.950 1.00 92.81 204 GLN A CA 1
ATOM 1653 C C . GLN A 1 204 ? -10.875 1.731 -17.715 1.00 92.81 204 GLN A C 1
ATOM 1655 O O . GLN A 1 204 ? -10.568 2.835 -17.256 1.00 92.81 204 GLN A O 1
ATOM 1660 N N . ILE A 1 205 ? -10.439 1.300 -18.901 1.00 92.81 205 ILE A N 1
ATOM 1661 C CA . ILE A 1 205 ? -9.524 2.069 -19.743 1.00 92.81 205 ILE A CA 1
ATOM 1662 C C . ILE A 1 205 ? -10.170 3.353 -20.249 1.00 92.81 205 ILE A C 1
ATOM 1664 O O . ILE A 1 205 ? -9.548 4.411 -20.145 1.00 92.81 205 ILE A O 1
ATOM 1668 N N . GLN A 1 206 ? -11.416 3.296 -20.721 1.00 92.94 206 GLN A N 1
ATOM 1669 C CA . GLN A 1 206 ? -12.135 4.486 -21.185 1.00 92.94 206 GLN A CA 1
ATOM 1670 C C . GLN A 1 206 ? -12.253 5.546 -20.079 1.00 92.94 206 GLN A C 1
ATOM 1672 O O . GLN A 1 206 ? -12.019 6.737 -20.311 1.00 92.94 206 GLN A O 1
ATOM 1677 N N . ARG A 1 207 ? -12.558 5.130 -18.842 1.00 92.62 207 ARG A N 1
ATOM 1678 C CA . ARG A 1 207 ? -12.639 6.035 -17.684 1.00 92.62 207 ARG A CA 1
ATOM 1679 C C . ARG A 1 207 ? -11.276 6.591 -17.283 1.00 92.62 207 ARG A C 1
ATOM 1681 O O . ARG A 1 207 ? -11.188 7.772 -16.939 1.00 92.62 207 ARG A O 1
ATOM 1688 N N . ILE A 1 208 ? -10.222 5.775 -17.330 1.00 92.75 208 ILE A N 1
ATOM 1689 C CA . ILE A 1 208 ? -8.851 6.228 -17.065 1.00 92.75 208 ILE A CA 1
ATOM 1690 C C . ILE A 1 208 ? -8.435 7.268 -18.102 1.00 92.75 208 ILE A C 1
ATOM 1692 O O . ILE A 1 208 ? -7.971 8.338 -17.719 1.00 92.75 208 ILE A O 1
ATOM 1696 N N . GLU A 1 209 ? -8.641 7.006 -19.390 1.00 94.75 209 GLU A N 1
ATOM 1697 C CA . GLU A 1 209 ? -8.293 7.940 -20.460 1.00 94.75 209 GLU A CA 1
ATOM 1698 C C . GLU A 1 209 ? -9.046 9.267 -20.321 1.00 94.75 209 GLU A C 1
ATOM 1700 O O . GLU A 1 209 ? -8.427 10.331 -20.335 1.00 94.75 209 GLU A O 1
ATOM 1705 N N . LYS A 1 210 ? -10.357 9.220 -20.055 1.00 94.81 210 LYS A N 1
ATOM 1706 C CA . LYS A 1 210 ? -11.175 10.418 -19.816 1.00 94.81 210 LYS A CA 1
ATOM 1707 C C . LYS A 1 210 ? -10.701 11.242 -18.612 1.00 94.81 210 LYS A C 1
ATOM 1709 O O . LYS A 1 210 ? -10.809 12.466 -18.626 1.00 94.81 210 LYS A O 1
ATOM 1714 N N . ARG A 1 211 ? -10.209 10.591 -17.553 1.00 92.62 211 ARG A N 1
ATOM 1715 C CA . ARG A 1 211 ? -9.782 11.251 -16.306 1.00 92.62 211 ARG A CA 1
ATOM 1716 C C . ARG A 1 211 ? -8.335 11.741 -16.347 1.00 92.62 211 ARG A C 1
ATOM 1718 O O . ARG A 1 211 ? -8.030 12.781 -15.769 1.00 92.62 211 ARG A O 1
ATOM 1725 N N . ASN A 1 212 ? -7.438 10.965 -16.947 1.00 90.81 212 ASN A N 1
ATOM 1726 C CA . ASN A 1 212 ? -5.990 11.133 -16.832 1.00 90.81 212 ASN A CA 1
ATOM 1727 C C . ASN A 1 212 ? -5.313 11.530 -18.156 1.00 90.81 212 ASN A C 1
ATOM 1729 O O . ASN A 1 212 ? -4.153 11.941 -18.116 1.00 90.81 212 ASN A O 1
ATOM 1733 N N . GLY A 1 213 ? -6.020 11.442 -19.285 1.00 93.50 213 GLY A N 1
ATOM 1734 C CA . GLY A 1 213 ? -5.486 11.638 -20.632 1.00 93.50 213 GLY A CA 1
ATOM 1735 C C . GLY A 1 213 ? -4.840 10.374 -21.210 1.00 93.50 213 GLY A C 1
ATOM 1736 O O . GLY A 1 213 ? -4.431 9.471 -20.473 1.00 93.50 213 GLY A O 1
ATOM 1737 N N . SER A 1 214 ? -4.726 10.322 -22.539 1.00 93.12 214 SER A N 1
ATOM 1738 C CA . SER A 1 214 ? -4.269 9.138 -23.283 1.00 93.12 214 SER A CA 1
ATOM 1739 C C . SER A 1 214 ? -2.839 8.711 -22.928 1.00 93.12 214 SER A C 1
ATOM 1741 O O . SER A 1 214 ? -2.575 7.522 -22.784 1.00 93.12 214 SER A O 1
ATOM 1743 N N . GLU A 1 215 ? -1.921 9.658 -22.698 1.00 91.44 215 GLU A N 1
ATOM 1744 C CA . GLU A 1 215 ? -0.532 9.341 -22.318 1.00 91.44 215 GLU A CA 1
ATOM 1745 C C . GLU A 1 215 ? -0.456 8.568 -20.995 1.00 91.44 215 GLU A C 1
ATOM 1747 O O . GLU A 1 215 ? 0.195 7.526 -20.906 1.00 91.44 215 GLU A O 1
ATOM 1752 N N . LYS A 1 216 ? -1.176 9.036 -19.969 1.00 88.00 216 LYS A N 1
ATOM 1753 C CA . LYS A 1 216 ? -1.227 8.352 -18.673 1.00 88.00 216 LYS A CA 1
ATOM 1754 C C . LYS A 1 216 ? -1.998 7.043 -18.758 1.00 88.00 216 LYS A C 1
ATOM 1756 O O . LYS A 1 216 ? -1.635 6.096 -18.070 1.00 88.00 216 LYS A O 1
ATOM 1761 N N . ALA A 1 217 ? -3.025 6.949 -19.603 1.00 92.31 217 ALA A N 1
ATOM 1762 C CA . ALA A 1 217 ? -3.750 5.697 -19.809 1.00 92.31 217 ALA A CA 1
ATOM 1763 C C . ALA A 1 217 ? -2.824 4.566 -20.290 1.00 92.31 217 ALA A C 1
ATOM 1765 O O . ALA A 1 217 ? -2.933 3.442 -19.799 1.00 92.31 217 ALA A O 1
ATOM 1766 N N . VAL A 1 218 ? -1.850 4.871 -21.156 1.00 92.94 218 VAL A N 1
ATOM 1767 C CA . VAL A 1 218 ? -0.819 3.906 -21.575 1.00 92.94 218 VAL A CA 1
ATOM 1768 C C . VAL A 1 218 ? 0.039 3.448 -20.390 1.00 92.94 218 VAL A C 1
ATOM 1770 O O . VAL A 1 218 ? 0.360 2.264 -20.289 1.00 92.94 218 VAL A O 1
ATOM 1773 N N . GLU A 1 219 ? 0.396 4.348 -19.470 1.00 90.31 219 GLU A N 1
ATOM 1774 C CA . GLU A 1 219 ? 1.120 3.984 -18.245 1.00 90.31 219 GLU A CA 1
ATOM 1775 C C . GLU A 1 219 ? 0.286 3.052 -17.351 1.00 90.31 219 GLU A C 1
ATOM 1777 O O . GLU A 1 219 ? 0.789 2.031 -16.879 1.00 90.31 219 GLU A O 1
ATOM 1782 N N . PHE A 1 220 ? -1.005 3.350 -17.166 1.00 91.38 220 PHE A N 1
ATOM 1783 C CA . PHE A 1 220 ? -1.919 2.481 -16.422 1.00 91.38 220 PHE A CA 1
ATOM 1784 C C . PHE A 1 220 ? -2.008 1.082 -17.040 1.00 91.38 220 PHE A C 1
ATOM 1786 O O . PHE A 1 220 ? -1.862 0.102 -16.315 1.00 91.38 220 PHE A O 1
ATOM 1793 N N . GLN A 1 221 ? -2.160 0.983 -18.362 1.00 92.69 221 GLN A N 1
ATOM 1794 C CA . GLN A 1 221 ? -2.216 -0.299 -19.075 1.00 92.69 221 GLN A CA 1
ATOM 1795 C C . GLN A 1 221 ? -0.930 -1.116 -18.943 1.00 92.69 221 GLN A C 1
ATOM 1797 O O . GLN A 1 221 ? -0.986 -2.333 -18.799 1.00 92.69 221 GLN A O 1
ATOM 1802 N N . LYS A 1 222 ? 0.235 -0.463 -19.014 1.00 92.69 222 LYS A N 1
ATOM 1803 C CA . LYS A 1 222 ? 1.530 -1.159 -19.030 1.00 92.69 222 LYS A CA 1
ATOM 1804 C C . LYS A 1 222 ? 2.060 -1.503 -17.643 1.00 92.69 222 LYS A C 1
ATOM 1806 O O . LYS A 1 222 ? 2.829 -2.451 -17.522 1.00 92.69 222 LYS A O 1
ATOM 1811 N N . LYS A 1 223 ? 1.711 -0.715 -16.624 1.00 88.00 223 LYS A N 1
ATOM 1812 C CA . LYS A 1 223 ? 2.308 -0.808 -15.284 1.00 88.00 223 LYS A CA 1
ATOM 1813 C C . LYS A 1 223 ? 1.260 -1.062 -14.210 1.00 88.00 223 LYS A C 1
ATOM 1815 O O . LYS A 1 223 ? 1.300 -2.096 -13.554 1.00 88.00 223 LYS A O 1
ATOM 1820 N N . TRP A 1 224 ? 0.332 -0.128 -14.013 1.00 88.38 224 TRP A N 1
ATOM 1821 C CA . TRP A 1 224 ? -0.512 -0.123 -12.815 1.00 88.38 224 TRP A CA 1
ATOM 1822 C C . TRP A 1 224 ? -1.596 -1.206 -12.816 1.00 88.38 224 TRP A C 1
ATOM 1824 O O . TRP A 1 224 ? -1.753 -1.877 -11.802 1.00 88.38 224 TRP A O 1
ATOM 1834 N N . ILE A 1 225 ? -2.284 -1.419 -13.941 1.00 92.12 225 ILE A N 1
ATOM 1835 C CA . ILE A 1 225 ? -3.321 -2.454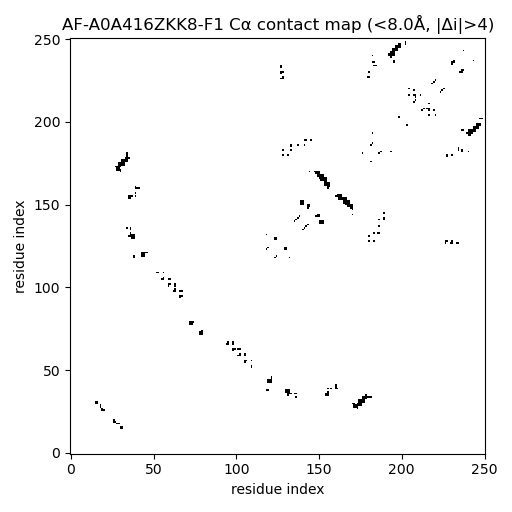 -14.070 1.00 92.12 225 ILE A CA 1
ATOM 1836 C C . ILE A 1 225 ? -2.708 -3.858 -13.948 1.00 92.12 225 ILE A C 1
ATOM 1838 O O . ILE A 1 225 ? -3.194 -4.626 -13.125 1.00 92.12 225 ILE A O 1
ATOM 1842 N N . PRO A 1 226 ? -1.600 -4.205 -14.639 1.00 91.44 226 PRO A N 1
ATOM 1843 C CA . PRO A 1 226 ? -0.951 -5.502 -14.437 1.00 91.44 226 PRO A CA 1
ATOM 1844 C C . PRO A 1 226 ? -0.507 -5.764 -12.991 1.00 91.44 226 PRO A C 1
ATOM 1846 O O . PRO A 1 226 ? -0.652 -6.882 -12.506 1.00 91.44 226 PRO A O 1
ATOM 1849 N N . LEU A 1 227 ? 0.020 -4.751 -12.289 1.00 88.88 227 LEU A N 1
ATOM 1850 C CA . LEU A 1 227 ? 0.407 -4.882 -10.877 1.00 88.88 227 LEU A CA 1
ATOM 1851 C C . LEU A 1 227 ? -0.804 -5.116 -9.962 1.00 88.88 227 LEU A C 1
ATOM 1853 O O . LEU A 1 227 ? -0.727 -5.910 -9.024 1.00 88.88 227 LEU A O 1
ATOM 1857 N N . GLU A 1 228 ? -1.909 -4.425 -10.234 1.00 90.56 228 GLU A N 1
ATOM 1858 C CA . GLU A 1 228 ? -3.162 -4.566 -9.496 1.00 90.56 228 GLU A CA 1
ATOM 1859 C C . GLU A 1 228 ? -3.801 -5.947 -9.729 1.00 90.56 228 GLU A C 1
ATOM 1861 O O . GLU A 1 228 ? -4.127 -6.636 -8.762 1.00 90.56 228 GLU A O 1
ATOM 1866 N N . GLU A 1 229 ? -3.890 -6.401 -10.981 1.00 91.94 229 GLU A N 1
ATOM 1867 C CA . GLU A 1 229 ? -4.421 -7.725 -11.333 1.00 91.94 229 GLU A CA 1
ATOM 1868 C C . GLU A 1 229 ? -3.566 -8.858 -10.754 1.00 91.94 229 GLU A C 1
ATOM 1870 O O . GLU A 1 229 ? -4.098 -9.803 -10.166 1.00 91.94 229 GLU A O 1
ATOM 1875 N N . LEU A 1 230 ? -2.232 -8.733 -10.815 1.00 90.94 230 LEU A N 1
ATOM 1876 C CA . LEU A 1 230 ? -1.319 -9.682 -10.173 1.00 90.94 230 LEU A CA 1
ATOM 1877 C C . LEU A 1 230 ? -1.588 -9.776 -8.666 1.00 90.94 230 LEU A C 1
ATOM 1879 O O . LEU A 1 230 ? -1.592 -10.868 -8.094 1.00 90.94 230 LEU A O 1
ATOM 1883 N N . TYR A 1 231 ? -1.826 -8.639 -8.013 1.00 90.81 231 TYR A N 1
ATOM 1884 C CA . TYR A 1 231 ? -2.198 -8.608 -6.606 1.00 90.81 231 TYR A CA 1
ATOM 1885 C C . TYR A 1 231 ? -3.551 -9.279 -6.348 1.00 90.81 231 TYR A C 1
ATOM 1887 O O . TYR A 1 231 ? -3.646 -10.112 -5.445 1.00 90.81 231 TYR A O 1
ATOM 1895 N N . PHE A 1 232 ? -4.582 -8.982 -7.142 1.00 92.12 232 PHE A N 1
ATOM 1896 C CA . PHE A 1 232 ? -5.895 -9.610 -6.992 1.00 92.12 232 PHE A CA 1
ATOM 1897 C C . PHE A 1 232 ? -5.838 -11.129 -7.149 1.00 92.12 232 PHE A C 1
ATOM 1899 O O . PHE A 1 232 ? -6.451 -11.844 -6.349 1.00 92.12 232 PHE A O 1
ATOM 1906 N N . GLU A 1 233 ? -5.072 -11.616 -8.124 1.00 91.56 233 GLU A N 1
ATOM 1907 C CA . GLU A 1 233 ? -4.872 -13.039 -8.371 1.00 91.56 233 GLU A CA 1
ATOM 1908 C C . GLU A 1 233 ? -4.116 -13.702 -7.211 1.00 91.56 233 GLU A C 1
ATOM 1910 O O . GLU A 1 233 ? -4.616 -14.644 -6.587 1.00 91.56 233 GLU A O 1
ATOM 1915 N N . LYS A 1 234 ? -2.920 -13.199 -6.872 1.00 91.00 234 LYS A N 1
ATOM 1916 C CA . LYS A 1 234 ? -2.036 -13.838 -5.884 1.00 91.00 234 LYS A CA 1
ATOM 1917 C C . LYS A 1 234 ? -2.586 -13.763 -4.466 1.00 91.00 234 LYS A C 1
ATOM 1919 O O . LYS A 1 234 ? -2.507 -14.750 -3.735 1.00 91.00 234 LYS A O 1
ATOM 1924 N N . CYS A 1 235 ? -3.180 -12.635 -4.085 1.00 88.00 235 CYS A N 1
ATOM 1925 C CA . CYS A 1 235 ? -3.768 -12.452 -2.757 1.00 88.00 235 CYS A CA 1
ATOM 1926 C C . CYS A 1 235 ? -5.215 -12.955 -2.667 1.00 88.00 235 CYS A C 1
ATOM 1928 O O . CYS A 1 235 ? -5.805 -12.904 -1.582 1.00 88.00 235 CYS A O 1
ATOM 1930 N N . ARG A 1 236 ? -5.773 -13.459 -3.780 1.00 88.94 236 ARG A N 1
ATOM 1931 C CA . ARG A 1 236 ? -7.148 -13.967 -3.910 1.00 88.94 236 ARG A CA 1
ATOM 1932 C C . ARG A 1 236 ? -8.187 -12.966 -3.408 1.00 88.94 236 ARG A C 1
ATOM 1934 O O . ARG A 1 236 ? -9.192 -13.349 -2.802 1.00 88.94 236 ARG A O 1
ATOM 1941 N N . THR A 1 237 ? -7.931 -11.682 -3.651 1.00 89.12 237 THR A N 1
ATOM 1942 C CA . THR A 1 237 ? -8.629 -10.552 -3.028 1.00 89.12 237 THR A CA 1
ATOM 1943 C C . THR A 1 237 ? -10.141 -10.664 -3.198 1.00 89.12 237 THR A C 1
ATOM 1945 O O . THR A 1 237 ? -10.876 -10.586 -2.219 1.00 89.12 237 THR A O 1
ATOM 1948 N N . ARG A 1 238 ? -10.603 -10.985 -4.413 1.00 89.69 238 ARG A N 1
ATOM 1949 C CA . ARG A 1 238 ? -12.030 -11.152 -4.723 1.00 89.69 238 ARG A CA 1
ATOM 1950 C C . ARG A 1 238 ? -12.719 -12.211 -3.856 1.00 89.69 238 ARG A C 1
ATOM 1952 O O . ARG A 1 238 ? -13.812 -11.974 -3.369 1.00 89.69 238 ARG A O 1
ATOM 1959 N N . SER A 1 239 ? -12.083 -13.363 -3.643 1.00 90.44 239 SER A N 1
ATOM 1960 C CA . SER A 1 239 ? -12.663 -14.456 -2.841 1.00 90.44 239 SER A CA 1
ATOM 1961 C C . SER A 1 239 ? -12.639 -14.212 -1.330 1.00 90.44 239 SER A C 1
ATOM 1963 O O . SER A 1 239 ? -13.333 -14.904 -0.594 1.00 90.44 239 SER A O 1
ATOM 1965 N N . ARG A 1 240 ? -11.824 -13.259 -0.866 1.00 89.94 240 ARG A N 1
ATOM 1966 C CA . ARG A 1 240 ? -11.679 -12.913 0.555 1.00 89.94 240 ARG A CA 1
ATOM 1967 C C . ARG A 1 240 ? -12.600 -11.780 0.989 1.00 89.94 240 ARG A C 1
ATOM 1969 O O . ARG A 1 240 ? -12.750 -11.554 2.187 1.00 89.94 240 ARG A O 1
ATOM 1976 N N . CYS A 1 241 ? -13.177 -11.049 0.039 1.00 92.50 241 CYS A N 1
ATOM 1977 C CA . CYS A 1 241 ? -14.150 -10.005 0.322 1.00 92.50 241 CYS A CA 1
ATOM 1978 C C . CYS A 1 241 ? -15.542 -10.599 0.552 1.00 92.50 241 CYS A C 1
ATOM 1980 O O . CYS A 1 241 ? -15.945 -11.544 -0.122 1.00 92.50 241 CYS A O 1
ATOM 1982 N N . ASP A 1 242 ? -16.287 -10.006 1.481 1.00 94.81 242 ASP A N 1
ATOM 1983 C CA . ASP A 1 242 ? -17.630 -10.454 1.859 1.00 94.81 242 ASP A CA 1
ATOM 1984 C C . ASP A 1 242 ? -18.662 -10.109 0.779 1.00 94.81 242 ASP A C 1
ATOM 1986 O O . ASP A 1 242 ? -19.645 -10.822 0.583 1.00 94.81 242 ASP A O 1
ATOM 1990 N N . VAL A 1 243 ? -18.431 -9.005 0.061 1.00 94.69 243 VAL A N 1
ATOM 1991 C CA . VAL A 1 243 ? -19.301 -8.529 -1.017 1.00 94.69 243 VAL A CA 1
ATOM 1992 C C . VAL A 1 243 ? -18.462 -8.129 -2.223 1.00 94.69 243 VAL A C 1
ATOM 1994 O O . VAL A 1 243 ? -17.463 -7.424 -2.088 1.00 94.69 243 VAL A O 1
ATOM 1997 N N . CYS A 1 244 ? -18.886 -8.551 -3.413 1.00 92.81 244 CYS A N 1
ATOM 1998 C CA . CYS A 1 244 ? -18.265 -8.182 -4.681 1.00 92.81 244 CYS A CA 1
ATOM 1999 C C . CYS A 1 244 ? -19.280 -7.470 -5.576 1.00 92.81 244 CYS A C 1
ATOM 2001 O O . CYS A 1 244 ? -20.341 -8.026 -5.853 1.00 92.81 244 CYS A O 1
ATOM 2003 N N . PHE A 1 245 ? -18.928 -6.290 -6.081 1.00 92.06 245 PHE A N 1
ATOM 2004 C CA . PHE A 1 245 ? -19.714 -5.580 -7.086 1.00 92.06 245 PHE A CA 1
ATOM 2005 C C . PHE A 1 245 ? -18.923 -5.454 -8.380 1.00 92.06 245 PHE A C 1
ATOM 2007 O O . PHE A 1 245 ? -17.748 -5.086 -8.361 1.00 92.06 245 PHE A O 1
ATOM 2014 N N . THR A 1 246 ? -19.588 -5.722 -9.499 1.00 88.38 246 THR A N 1
ATOM 2015 C CA . THR A 1 246 ? -19.083 -5.410 -10.834 1.00 88.38 246 THR A CA 1
ATOM 2016 C C . THR A 1 246 ? -19.826 -4.185 -11.337 1.00 88.38 246 THR A C 1
ATOM 2018 O O . THR A 1 246 ? -21.050 -4.201 -11.439 1.00 88.38 246 THR A O 1
ATOM 2021 N N . MET A 1 247 ? -19.085 -3.116 -11.597 1.00 85.19 247 MET A N 1
ATOM 2022 C CA . MET A 1 247 ? -19.600 -1.923 -12.245 1.00 85.19 247 MET A CA 1
ATOM 2023 C C . MET A 1 247 ? -19.602 -2.175 -13.750 1.00 85.19 247 MET A C 1
ATOM 2025 O O . MET A 1 247 ? -18.553 -2.444 -14.333 1.00 85.19 247 MET A O 1
ATOM 2029 N N . CYS A 1 248 ? -20.786 -2.095 -14.338 1.00 75.88 248 CYS A N 1
ATOM 2030 C CA . CYS A 1 248 ? -20.997 -1.992 -15.771 1.00 75.88 248 CYS A CA 1
ATOM 2031 C C . CYS A 1 248 ? -21.829 -0.728 -15.970 1.00 75.88 248 CYS A C 1
ATOM 2033 O O . CYS A 1 248 ? -22.864 -0.585 -15.311 1.00 75.88 248 CYS A O 1
ATOM 2035 N N . ASP A 1 249 ? -21.408 0.183 -16.837 1.00 65.50 249 ASP A N 1
ATOM 2036 C CA . ASP A 1 249 ? -22.334 1.187 -17.349 1.00 65.50 249 ASP A CA 1
ATOM 2037 C C . ASP A 1 249 ? -23.381 0.456 -18.211 1.00 65.50 249 ASP A C 1
ATOM 2039 O O . ASP A 1 249 ? -23.046 -0.247 -19.167 1.00 65.50 249 ASP A O 1
ATOM 2043 N N . GLU A 1 250 ? -24.662 0.572 -17.843 1.00 55.09 250 GLU A N 1
ATOM 2044 C CA . GLU A 1 250 ? -25.755 0.251 -18.764 1.00 55.09 250 GLU A CA 1
ATOM 2045 C C . GLU A 1 250 ? -25.618 1.220 -19.948 1.00 55.09 250 GLU A C 1
ATOM 2047 O O . GLU A 1 250 ? -25.843 2.423 -19.791 1.00 55.09 250 GLU A O 1
ATOM 2052 N N . MET A 1 251 ? -25.144 0.711 -21.091 1.00 43.09 251 MET A N 1
ATOM 2053 C CA . MET A 1 251 ? -25.072 1.460 -22.354 1.00 43.09 251 MET A CA 1
ATOM 2054 C C . MET A 1 251 ? -26.454 1.909 -22.824 1.00 43.09 251 MET A C 1
ATOM 2056 O O . MET A 1 251 ? -27.392 1.081 -22.766 1.00 43.09 251 MET A O 1
#